Protein AF-A0A963Q7J2-F1 (afdb_monomer_lite)

Radius of gyration: 27.97 Å; chains: 1; bounding box: 66×36×100 Å

Sequence (208 aa):
MKLQRVSVWFFAIVLLALAANAMFLVLIKRSYDEVVSARDHRERSLRLSTELQQETEQLARLVRAYTSTGEARYLLYYYDILGVREGTKTPPEQANPISYWDAVIAGRIRHAIPASGARRSVVELMKSQGFGAAELTALDQVFRATAALSKVEQTAFAATQGLLNPDSGEFVSDGLPRLDIANQMVHSAMYNTLKANQSRAVSVLMAT

Structure (mmCIF, N/CA/C/O backbone):
data_AF-A0A963Q7J2-F1
#
_entry.id   AF-A0A963Q7J2-F1
#
loop_
_atom_site.group_PDB
_atom_site.id
_atom_site.type_symbol
_atom_site.label_atom_id
_atom_site.label_alt_id
_atom_site.label_comp_id
_atom_site.label_asym_id
_atom_site.label_entity_id
_atom_site.label_seq_id
_atom_site.pdbx_PDB_ins_code
_atom_site.Cartn_x
_atom_site.Cartn_y
_atom_site.Cartn_z
_atom_site.occupancy
_atom_site.B_iso_or_equiv
_atom_site.auth_seq_id
_atom_site.auth_comp_id
_atom_site.auth_asym_id
_atom_site.auth_atom_id
_atom_site.pdbx_PDB_model_num
ATOM 1 N N . MET A 1 1 ? 41.818 -1.268 -69.684 1.00 57.31 1 MET A N 1
ATOM 2 C CA . MET A 1 1 ? 42.225 -1.522 -68.277 1.00 57.31 1 MET A CA 1
ATOM 3 C C . MET A 1 1 ? 41.909 -0.383 -67.289 1.00 57.31 1 MET A C 1
ATOM 5 O O . MET A 1 1 ? 41.757 -0.679 -66.111 1.00 57.31 1 MET A O 1
ATOM 9 N N . LYS A 1 2 ? 41.770 0.896 -67.700 1.00 64.25 2 LYS A N 1
ATOM 10 C CA . LYS A 1 2 ? 41.415 2.005 -66.777 1.00 64.25 2 LYS A CA 1
ATOM 11 C C . LYS A 1 2 ? 39.944 1.986 -66.305 1.00 64.25 2 LYS A C 1
ATOM 13 O O . LYS A 1 2 ? 39.694 2.208 -65.129 1.00 64.25 2 LYS A O 1
ATOM 18 N N . LEU A 1 3 ? 38.997 1.629 -67.181 1.00 71.88 3 LEU A N 1
ATOM 19 C CA . LEU A 1 3 ? 37.555 1.575 -66.867 1.00 71.88 3 LEU A CA 1
ATOM 20 C C . LEU A 1 3 ? 37.169 0.478 -65.855 1.00 71.88 3 LEU A C 1
ATOM 22 O O . LEU A 1 3 ? 36.359 0.725 -64.968 1.00 71.88 3 LEU A O 1
ATOM 26 N N . GLN A 1 4 ? 37.791 -0.705 -65.928 1.00 76.88 4 GLN A N 1
ATOM 27 C CA . GLN A 1 4 ? 37.536 -1.800 -64.976 1.00 76.88 4 GLN A CA 1
ATOM 28 C C . GLN A 1 4 ? 37.916 -1.418 -63.540 1.00 76.88 4 GLN A C 1
ATOM 30 O O . GLN A 1 4 ? 37.178 -1.723 -62.611 1.00 76.88 4 GLN A O 1
ATOM 35 N N . ARG A 1 5 ? 39.030 -0.696 -63.348 1.00 80.50 5 ARG A N 1
ATOM 36 C CA . ARG A 1 5 ? 39.452 -0.237 -62.015 1.00 80.50 5 ARG A CA 1
ATOM 37 C C . ARG A 1 5 ? 38.468 0.774 -61.423 1.00 80.50 5 ARG A C 1
ATOM 39 O O . ARG A 1 5 ? 38.135 0.658 -60.252 1.00 80.50 5 ARG A O 1
ATOM 46 N N . VAL A 1 6 ? 37.973 1.720 -62.225 1.00 83.81 6 VAL A N 1
ATOM 47 C CA . VAL A 1 6 ? 36.984 2.721 -61.776 1.00 83.81 6 VAL A CA 1
ATOM 48 C C . VAL A 1 6 ? 35.671 2.055 -61.357 1.00 83.81 6 VAL A C 1
ATOM 50 O O . VAL A 1 6 ? 35.127 2.390 -60.310 1.00 83.81 6 VAL A O 1
ATOM 53 N N . SER A 1 7 ? 35.195 1.072 -62.126 1.00 86.19 7 SER A N 1
ATOM 54 C CA . SER A 1 7 ? 33.976 0.328 -61.791 1.00 86.19 7 SER A CA 1
ATOM 55 C C . SER A 1 7 ? 34.121 -0.480 -60.495 1.00 86.19 7 SER A C 1
ATOM 57 O O . SER A 1 7 ? 33.230 -0.421 -59.653 1.00 86.19 7 SER A O 1
ATOM 59 N N . VAL A 1 8 ? 35.256 -1.157 -60.278 1.00 91.00 8 VAL A N 1
ATOM 60 C CA . VAL A 1 8 ? 35.522 -1.894 -59.027 1.00 91.00 8 VAL A CA 1
ATOM 61 C C . VAL A 1 8 ? 35.536 -0.959 -57.814 1.00 91.00 8 VAL A C 1
ATOM 63 O O . VAL A 1 8 ? 34.921 -1.281 -56.801 1.00 91.00 8 VAL A O 1
ATOM 66 N N . TRP A 1 9 ? 36.172 0.213 -57.916 1.00 91.62 9 TRP A N 1
ATOM 67 C CA . TRP A 1 9 ? 36.161 1.211 -56.838 1.00 91.62 9 TRP A CA 1
ATOM 68 C C . TRP A 1 9 ? 34.763 1.763 -56.563 1.00 91.62 9 TRP A C 1
ATOM 70 O O . TRP A 1 9 ? 34.379 1.892 -55.404 1.00 91.62 9 TRP A O 1
ATOM 80 N N . PHE A 1 10 ? 33.984 2.039 -57.610 1.00 92.50 10 PHE A N 1
ATOM 81 C CA . PHE A 1 10 ? 32.595 2.463 -57.461 1.00 92.50 10 PHE A CA 1
ATOM 82 C C . PHE A 1 10 ? 31.757 1.404 -56.730 1.00 92.50 10 PHE A C 1
ATOM 84 O O . PHE A 1 10 ? 31.111 1.720 -55.734 1.00 92.50 10 PHE A O 1
ATOM 91 N N . PHE A 1 11 ? 31.824 0.137 -57.157 1.00 94.00 11 PHE A N 1
ATOM 92 C CA . PHE A 1 11 ? 31.124 -0.956 -56.478 1.00 94.00 11 PHE A CA 1
ATOM 93 C C . PHE A 1 11 ? 31.593 -1.135 -55.032 1.00 94.00 11 PHE A C 1
ATOM 95 O O . PHE A 1 11 ? 30.754 -1.316 -54.156 1.00 94.00 11 PHE A O 1
ATOM 102 N N . ALA A 1 12 ? 32.897 -1.026 -54.755 1.00 94.31 12 ALA A N 1
ATOM 103 C CA . ALA A 1 12 ? 33.427 -1.101 -53.395 1.00 94.31 12 ALA A CA 1
ATOM 104 C C . ALA A 1 12 ? 32.874 0.018 -52.495 1.00 94.31 12 ALA A C 1
ATOM 106 O O . ALA A 1 12 ? 32.478 -0.253 -51.364 1.00 94.31 12 ALA A O 1
ATOM 107 N N . ILE A 1 13 ? 32.783 1.252 -53.004 1.00 95.25 13 ILE A N 1
ATOM 108 C CA . ILE A 1 13 ? 32.193 2.388 -52.278 1.00 95.25 13 ILE A CA 1
ATOM 109 C C . ILE A 1 13 ? 30.701 2.152 -52.017 1.00 95.25 13 ILE A C 1
ATOM 111 O O . ILE A 1 13 ? 30.241 2.373 -50.900 1.00 95.25 13 ILE A O 1
ATOM 115 N N . VAL A 1 14 ? 29.950 1.666 -53.011 1.00 95.62 14 VAL A N 1
ATOM 116 C CA . VAL A 1 14 ? 28.519 1.351 -52.852 1.00 95.62 14 VAL A CA 1
ATOM 117 C C . VAL A 1 14 ? 28.308 0.252 -51.807 1.00 95.62 14 VAL A C 1
ATOM 119 O O . VAL A 1 14 ? 27.436 0.380 -50.950 1.00 95.62 14 VAL A O 1
ATOM 122 N N . LEU A 1 15 ? 29.123 -0.804 -51.832 1.00 95.88 15 LEU A N 1
ATOM 123 C CA . LEU A 1 15 ? 29.036 -1.918 -50.883 1.00 95.88 15 LEU A CA 1
ATOM 124 C C . LEU A 1 15 ? 29.404 -1.466 -49.461 1.00 95.88 15 LEU A C 1
ATOM 126 O O . LEU A 1 15 ? 28.731 -1.838 -48.501 1.00 95.88 15 LEU A O 1
ATOM 130 N N . LEU A 1 16 ? 30.408 -0.596 -49.329 1.00 96.62 16 LEU A N 1
ATOM 131 C CA . LEU A 1 16 ? 30.781 0.022 -48.057 1.00 96.62 16 LEU A CA 1
ATOM 132 C C . LEU A 1 16 ? 29.672 0.940 -47.525 1.00 96.62 16 LEU A C 1
ATOM 134 O O . LEU A 1 16 ? 29.341 0.873 -46.343 1.00 96.62 16 LEU A O 1
ATOM 138 N N . ALA A 1 17 ? 29.045 1.743 -48.388 1.00 95.56 17 ALA A N 1
ATOM 139 C CA . ALA A 1 17 ? 27.898 2.567 -48.017 1.00 95.56 17 ALA A CA 1
ATOM 140 C C . ALA A 1 17 ? 26.704 1.707 -47.570 1.00 95.56 17 ALA A C 1
ATOM 142 O O . ALA A 1 17 ? 26.056 2.027 -46.573 1.00 95.56 17 ALA A O 1
ATOM 143 N N . LEU A 1 18 ? 26.432 0.590 -48.251 1.00 96.88 18 LEU A N 1
ATOM 144 C CA . LEU A 1 18 ? 25.376 -0.349 -47.865 1.00 96.88 18 LEU A CA 1
ATOM 145 C C . LEU A 1 18 ? 25.667 -1.002 -46.504 1.00 96.88 18 LEU A C 1
ATOM 147 O O . LEU A 1 18 ? 24.781 -1.063 -45.653 1.00 96.88 18 LEU A O 1
ATOM 151 N N . ALA A 1 19 ? 26.911 -1.430 -46.270 1.00 96.12 19 ALA A N 1
ATOM 152 C CA . ALA A 1 19 ? 27.340 -1.990 -44.991 1.00 96.12 19 ALA A CA 1
ATOM 153 C C . ALA A 1 19 ? 27.222 -0.966 -43.848 1.00 96.12 19 ALA A C 1
ATOM 155 O O . ALA A 1 19 ? 26.731 -1.304 -42.771 1.00 96.12 19 ALA A O 1
ATOM 156 N N . ALA A 1 20 ? 27.594 0.295 -44.092 1.00 96.44 20 ALA A N 1
ATOM 157 C CA . ALA A 1 20 ? 27.420 1.378 -43.127 1.00 96.44 20 ALA A CA 1
ATOM 158 C C . ALA A 1 20 ? 25.936 1.623 -42.802 1.00 96.44 20 ALA A C 1
ATOM 160 O O . ALA A 1 20 ? 25.579 1.739 -41.633 1.00 96.44 20 ALA A O 1
ATOM 161 N N . ASN A 1 21 ? 25.051 1.623 -43.807 1.00 96.44 21 ASN A N 1
ATOM 162 C CA . ASN A 1 21 ? 23.604 1.733 -43.588 1.00 96.44 21 ASN A CA 1
ATOM 163 C C . ASN A 1 21 ? 23.059 0.564 -42.755 1.00 96.44 21 ASN A C 1
ATOM 165 O O . ASN A 1 21 ? 22.322 0.786 -41.797 1.00 96.44 21 ASN A O 1
ATOM 169 N N . ALA A 1 22 ? 23.455 -0.673 -43.066 1.00 96.06 22 ALA A N 1
ATOM 170 C CA . ALA A 1 22 ? 23.066 -1.842 -42.279 1.00 96.06 22 ALA A CA 1
ATOM 171 C C . ALA A 1 22 ? 23.554 -1.735 -40.823 1.00 96.06 22 ALA A C 1
ATOM 173 O O . ALA A 1 22 ? 22.799 -2.023 -39.894 1.00 96.06 22 ALA A O 1
ATOM 174 N N . MET A 1 23 ? 24.783 -1.255 -40.610 1.00 96.38 23 MET A N 1
ATOM 175 C CA . MET A 1 23 ? 25.328 -1.009 -39.275 1.00 96.38 23 MET A CA 1
ATOM 176 C C . MET A 1 23 ? 24.529 0.060 -38.517 1.00 96.38 23 MET A C 1
ATOM 178 O O . MET A 1 23 ? 24.182 -0.154 -37.355 1.00 96.38 23 MET A O 1
ATOM 182 N N . PHE A 1 24 ? 24.180 1.176 -39.165 1.00 96.81 24 PHE A N 1
ATOM 183 C CA . PHE A 1 24 ? 23.336 2.210 -38.561 1.00 96.81 24 PHE A CA 1
ATOM 184 C C . PHE A 1 24 ? 21.952 1.681 -38.191 1.00 96.81 24 PHE A C 1
ATOM 186 O O . PHE A 1 24 ? 21.482 1.958 -37.092 1.00 96.81 24 PHE A O 1
ATOM 193 N N . LEU A 1 25 ? 21.324 0.868 -39.045 1.00 96.19 25 LEU A N 1
ATOM 194 C CA . LEU A 1 25 ? 20.038 0.241 -38.729 1.00 96.19 25 LEU A CA 1
ATOM 195 C C . LEU A 1 25 ? 20.129 -0.660 -37.490 1.00 96.19 25 LEU A C 1
ATOM 197 O O . LEU A 1 25 ? 19.236 -0.626 -36.646 1.00 96.19 25 LEU A O 1
ATOM 201 N N . VAL A 1 26 ? 21.217 -1.422 -37.337 1.00 95.62 26 VAL A N 1
ATOM 202 C CA . VAL A 1 26 ? 21.449 -2.242 -36.135 1.00 95.62 26 VAL A CA 1
ATOM 203 C C . VAL A 1 26 ? 21.623 -1.3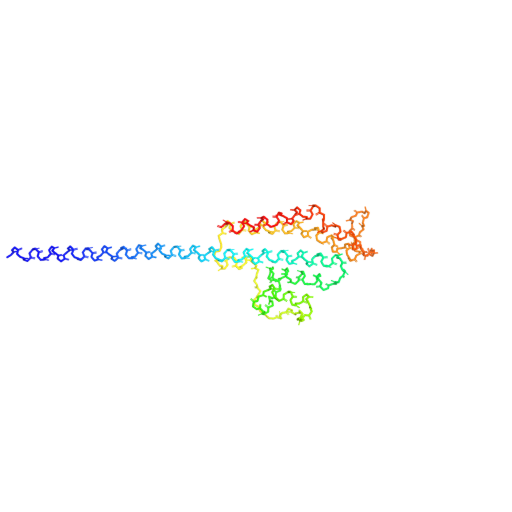70 -34.889 1.00 95.62 26 VAL A C 1
ATOM 205 O O . VAL A 1 26 ? 21.056 -1.691 -33.846 1.00 95.62 26 VAL A O 1
ATOM 208 N N . LEU A 1 27 ? 22.370 -0.266 -34.981 1.00 95.19 27 LEU A N 1
ATOM 209 C CA . LEU A 1 27 ? 22.559 0.672 -33.867 1.00 95.19 27 LEU A CA 1
ATOM 210 C C . LEU A 1 27 ? 21.244 1.351 -33.459 1.00 95.19 27 LEU A C 1
ATOM 212 O O . LEU A 1 27 ? 20.923 1.390 -32.273 1.00 95.19 27 LEU A O 1
ATOM 216 N N . ILE A 1 28 ? 20.462 1.824 -34.435 1.00 95.25 28 ILE A N 1
ATOM 217 C CA . ILE A 1 28 ? 19.143 2.431 -34.206 1.00 95.25 28 ILE A CA 1
ATOM 218 C C . ILE A 1 28 ? 18.209 1.421 -33.546 1.00 95.25 28 ILE A C 1
ATOM 220 O O . ILE A 1 28 ? 17.554 1.759 -32.565 1.00 95.25 28 ILE A O 1
ATOM 224 N N . LYS A 1 29 ? 18.178 0.176 -34.037 1.00 94.81 29 LYS A N 1
ATOM 225 C CA . LYS A 1 29 ? 17.348 -0.876 -33.446 1.00 94.81 29 LYS A CA 1
ATOM 226 C C . LYS A 1 29 ? 17.725 -1.141 -31.989 1.00 94.81 29 LYS A C 1
ATOM 228 O O . LYS A 1 29 ? 16.841 -1.179 -31.148 1.00 94.81 29 LYS A O 1
ATOM 233 N N . ARG A 1 30 ? 19.018 -1.266 -31.671 1.00 94.06 30 ARG A N 1
ATOM 234 C CA . ARG A 1 30 ? 19.472 -1.471 -30.283 1.00 94.06 30 ARG A CA 1
ATOM 235 C C . ARG A 1 30 ? 19.052 -0.327 -29.366 1.00 94.06 30 ARG A C 1
ATOM 237 O O . ARG A 1 30 ? 18.491 -0.577 -28.309 1.00 94.06 30 ARG A O 1
ATOM 244 N N . SER A 1 31 ? 19.268 0.914 -29.800 1.00 93.81 31 SER A N 1
ATOM 245 C CA . SER A 1 31 ? 18.849 2.092 -29.036 1.00 93.81 31 SER A CA 1
ATOM 246 C C . SER A 1 31 ? 17.327 2.149 -28.859 1.00 93.81 31 SER A C 1
ATOM 248 O O . SER A 1 31 ? 16.840 2.490 -27.784 1.00 93.81 31 SER A O 1
ATOM 250 N N . TYR A 1 32 ? 16.566 1.773 -29.888 1.00 94.38 32 TYR A N 1
ATOM 251 C CA . TYR A 1 32 ? 15.113 1.675 -29.807 1.00 94.38 32 TYR A CA 1
ATOM 252 C C . TYR A 1 32 ? 14.666 0.601 -28.806 1.00 94.38 32 TYR A C 1
ATOM 254 O O . TYR A 1 32 ? 13.831 0.887 -27.950 1.00 94.38 32 TYR A O 1
ATOM 262 N N . ASP A 1 33 ? 15.255 -0.595 -28.865 1.00 93.94 33 ASP A N 1
ATOM 263 C CA . ASP A 1 33 ? 14.941 -1.712 -27.969 1.00 93.94 33 ASP A CA 1
ATOM 264 C C . ASP A 1 33 ? 15.252 -1.355 -26.498 1.00 93.94 33 ASP A C 1
ATOM 266 O O . ASP A 1 33 ? 14.458 -1.655 -25.605 1.00 93.94 33 ASP A O 1
ATOM 270 N N . GLU A 1 34 ? 16.353 -0.639 -26.237 1.00 93.12 34 GLU A N 1
ATOM 271 C CA . GLU A 1 34 ? 16.690 -0.114 -24.904 1.00 93.12 34 GLU A CA 1
ATOM 272 C C . GLU A 1 34 ? 15.634 0.877 -24.388 1.00 93.12 34 GLU A C 1
ATOM 274 O O . GLU A 1 34 ? 15.188 0.775 -23.242 1.00 93.12 34 GLU A O 1
ATOM 279 N N . VAL A 1 35 ? 15.184 1.808 -25.238 1.00 93.44 35 VAL A N 1
ATOM 280 C CA . VAL A 1 35 ? 14.140 2.784 -24.882 1.00 93.44 35 VAL A CA 1
ATOM 281 C C . VAL A 1 35 ? 12.803 2.096 -24.612 1.00 93.44 35 VAL A C 1
ATOM 283 O O . VAL A 1 35 ? 12.116 2.464 -23.657 1.00 93.44 35 VAL A O 1
ATOM 286 N N .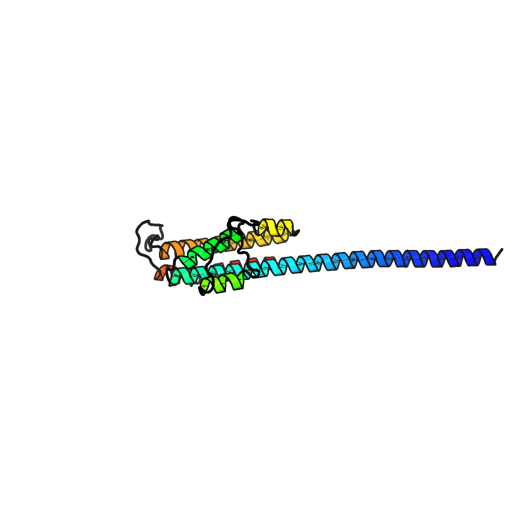 VAL A 1 36 ? 12.423 1.109 -25.426 1.00 94.06 36 VAL A N 1
ATOM 287 C CA . VAL A 1 36 ? 11.190 0.333 -25.223 1.00 94.06 36 VAL A CA 1
ATOM 288 C C . VAL A 1 36 ? 11.263 -0.440 -23.908 1.00 94.06 36 VAL A C 1
ATOM 290 O O . VAL A 1 36 ? 10.374 -0.292 -23.076 1.00 94.06 36 VAL A O 1
ATOM 293 N N . SER A 1 37 ? 12.359 -1.157 -23.649 1.00 89.69 37 SER A N 1
ATOM 294 C CA . SER A 1 37 ? 12.541 -1.895 -22.394 1.00 89.69 37 SER A CA 1
ATOM 295 C C . SER A 1 37 ? 12.475 -0.983 -21.163 1.00 89.69 37 SER A C 1
ATOM 297 O O . SER A 1 37 ? 11.857 -1.343 -20.159 1.00 89.69 37 SER A O 1
ATOM 299 N N . ALA A 1 38 ? 13.087 0.204 -21.225 1.00 89.00 38 ALA A N 1
ATOM 300 C CA . ALA A 1 38 ? 13.040 1.178 -20.136 1.00 89.00 38 ALA A CA 1
ATOM 301 C C . ALA A 1 38 ? 11.621 1.728 -19.905 1.00 89.00 38 ALA A C 1
ATOM 303 O O . ALA A 1 38 ? 11.202 1.899 -18.758 1.00 89.00 38 ALA A O 1
ATOM 304 N N . ARG A 1 39 ? 10.859 1.976 -20.979 1.00 91.56 39 ARG A N 1
ATOM 305 C CA . ARG A 1 39 ? 9.451 2.394 -20.889 1.00 91.56 39 ARG A CA 1
ATOM 306 C C . ARG A 1 39 ? 8.577 1.306 -20.284 1.00 91.56 39 ARG A C 1
ATOM 308 O O . ARG A 1 39 ? 7.843 1.600 -19.348 1.00 91.56 39 ARG A O 1
ATOM 315 N N . ASP A 1 40 ? 8.707 0.071 -20.757 1.00 91.00 40 ASP A N 1
ATOM 316 C CA . ASP A 1 40 ? 7.916 -1.058 -20.268 1.00 91.00 40 ASP A CA 1
ATOM 317 C C . ASP A 1 40 ? 8.193 -1.332 -18.784 1.00 91.00 40 ASP A C 1
ATOM 319 O O . ASP A 1 40 ? 7.286 -1.638 -18.011 1.00 91.00 40 ASP A O 1
ATOM 323 N N . HIS A 1 41 ? 9.455 -1.215 -18.364 1.00 89.44 41 HIS A N 1
ATOM 324 C CA . HIS A 1 41 ? 9.835 -1.340 -16.961 1.00 89.44 41 HIS A CA 1
ATOM 325 C C . HIS A 1 41 ? 9.218 -0.224 -16.107 1.00 89.44 41 HIS A C 1
ATOM 327 O O . HIS A 1 41 ? 8.573 -0.511 -15.097 1.00 89.44 41 HIS A O 1
ATOM 333 N N . ARG A 1 42 ? 9.311 1.033 -16.561 1.00 88.75 42 ARG A N 1
ATOM 334 C CA . ARG A 1 42 ? 8.673 2.176 -15.894 1.00 88.75 42 ARG A CA 1
ATOM 335 C C . ARG A 1 42 ? 7.157 2.011 -15.793 1.00 88.75 42 ARG A C 1
ATOM 337 O O . ARG A 1 42 ? 6.585 2.312 -14.751 1.00 88.75 42 ARG A O 1
ATOM 344 N N . GLU A 1 43 ? 6.500 1.534 -16.846 1.00 91.25 43 GLU A N 1
ATOM 345 C CA . GLU A 1 43 ? 5.057 1.284 -16.841 1.00 91.25 43 GLU A CA 1
ATOM 346 C C . GLU A 1 43 ? 4.676 0.226 -15.797 1.00 91.25 43 GLU A C 1
ATOM 348 O O . GLU A 1 43 ? 3.757 0.449 -15.004 1.00 91.25 43 GLU A O 1
ATOM 353 N N . ARG A 1 44 ? 5.418 -0.889 -15.731 1.00 89.75 44 ARG A N 1
ATOM 354 C CA . ARG A 1 44 ? 5.216 -1.927 -14.706 1.00 89.75 44 ARG A CA 1
ATOM 355 C C . ARG A 1 44 ? 5.399 -1.381 -13.289 1.00 89.75 44 ARG A C 1
ATOM 357 O O . ARG A 1 44 ? 4.553 -1.646 -12.436 1.00 89.75 44 ARG A O 1
ATOM 364 N N . SER A 1 45 ? 6.456 -0.604 -13.049 1.00 88.62 45 SER A N 1
ATOM 365 C CA . SER A 1 45 ? 6.732 0.004 -11.741 1.00 88.62 45 SER A CA 1
ATOM 366 C C . SER A 1 45 ? 5.635 0.989 -11.313 1.00 88.62 45 SER A C 1
ATOM 368 O O . SER A 1 45 ? 5.108 0.905 -10.197 1.00 88.62 45 SER A O 1
ATOM 370 N N . LEU A 1 46 ? 5.190 1.857 -12.230 1.00 90.44 46 LEU A N 1
ATOM 371 C CA . LEU A 1 46 ? 4.097 2.803 -11.982 1.00 90.44 46 LEU A CA 1
ATOM 372 C C . LEU A 1 46 ? 2.776 2.096 -11.687 1.00 90.44 46 LEU A C 1
ATOM 374 O O . LEU A 1 46 ? 2.062 2.487 -10.758 1.00 90.44 46 LEU A O 1
ATOM 378 N N . ARG A 1 47 ? 2.450 1.055 -12.458 1.00 90.44 47 ARG A N 1
ATOM 379 C CA . ARG A 1 47 ? 1.239 0.262 -12.253 1.00 90.44 47 ARG A CA 1
ATOM 380 C C . ARG A 1 47 ? 1.245 -0.390 -10.876 1.00 90.44 47 ARG A C 1
ATOM 382 O O . ARG A 1 47 ? 0.297 -0.199 -10.121 1.00 90.44 47 ARG A O 1
ATOM 389 N N . LEU A 1 48 ? 2.320 -1.099 -10.534 1.00 89.31 48 LEU A N 1
ATOM 390 C CA . LEU A 1 48 ? 2.427 -1.789 -9.252 1.00 89.31 48 LEU A CA 1
ATOM 391 C C . LEU A 1 48 ? 2.332 -0.818 -8.072 1.00 89.31 48 LEU A C 1
ATOM 393 O O . LEU A 1 48 ? 1.619 -1.067 -7.104 1.00 89.31 48 LEU A O 1
ATOM 397 N N . SER A 1 49 ? 3.034 0.307 -8.158 1.00 90.38 49 SER A N 1
ATOM 398 C CA . SER A 1 49 ? 3.014 1.312 -7.100 1.00 90.38 49 SER A CA 1
ATOM 399 C C . SER A 1 49 ? 1.634 1.949 -6.933 1.00 90.38 49 SER A C 1
ATOM 401 O O . SER A 1 49 ? 1.205 2.207 -5.810 1.00 90.38 49 SER A O 1
ATOM 403 N N . THR A 1 50 ? 0.912 2.159 -8.038 1.00 91.12 50 THR A N 1
ATOM 404 C CA . THR A 1 50 ? -0.474 2.648 -8.014 1.00 91.12 50 THR A CA 1
ATOM 405 C C . THR A 1 50 ? -1.406 1.629 -7.360 1.00 91.12 50 THR A C 1
ATOM 407 O O . THR A 1 50 ? -2.213 1.999 -6.509 1.00 91.12 50 THR A O 1
ATOM 410 N N . GLU A 1 51 ? -1.268 0.347 -7.709 1.00 89.31 51 GLU A N 1
ATOM 411 C CA . GLU A 1 51 ? -2.023 -0.750 -7.091 1.00 89.31 51 GLU A CA 1
ATOM 412 C C . GLU A 1 51 ? -1.751 -0.816 -5.575 1.00 89.31 51 GLU A C 1
ATOM 414 O O . GLU A 1 51 ? -2.692 -0.860 -4.781 1.00 89.31 51 GLU A O 1
ATOM 419 N N . LEU A 1 52 ? -0.484 -0.703 -5.152 1.00 90.12 52 LEU A N 1
ATOM 420 C CA . LEU A 1 52 ? -0.105 -0.647 -3.735 1.00 90.12 52 LEU A CA 1
ATOM 421 C C . LEU A 1 52 ? -0.690 0.573 -3.015 1.00 90.12 52 LEU A C 1
ATOM 423 O O . LEU A 1 52 ? -1.188 0.442 -1.899 1.00 90.12 52 LEU A O 1
ATOM 427 N N . GLN A 1 53 ? -0.659 1.756 -3.632 1.00 91.69 53 GLN A N 1
ATOM 428 C CA . GLN A 1 53 ? -1.244 2.965 -3.046 1.00 91.69 53 GLN A CA 1
ATOM 429 C C . GLN A 1 53 ? -2.757 2.821 -2.840 1.00 91.69 53 GLN A C 1
ATOM 431 O O . GLN A 1 53 ? -3.307 3.254 -1.828 1.00 91.69 53 GLN A O 1
ATOM 436 N N . GLN A 1 54 ? -3.447 2.218 -3.804 1.00 90.81 54 GLN A N 1
ATOM 437 C CA . GLN A 1 54 ? -4.885 1.986 -3.711 1.00 90.81 54 GLN A CA 1
ATOM 438 C C . GLN A 1 54 ? -5.217 0.960 -2.625 1.00 90.81 54 GLN A C 1
ATOM 440 O O . GLN A 1 54 ? -6.169 1.167 -1.867 1.00 90.81 54 GLN A O 1
ATOM 445 N N . GLU A 1 55 ? -4.418 -0.103 -2.515 1.00 91.25 55 GLU A N 1
ATOM 446 C CA . GLU A 1 55 ? -4.557 -1.122 -1.476 1.00 91.25 55 GLU A CA 1
ATOM 447 C C . GLU A 1 55 ? -4.376 -0.525 -0.074 1.00 91.25 55 GLU A C 1
ATOM 449 O O . GLU A 1 55 ? -5.225 -0.734 0.793 1.00 91.25 55 GLU A O 1
ATOM 454 N N . THR A 1 56 ? -3.325 0.269 0.162 1.00 92.69 56 THR A N 1
ATOM 455 C CA . THR A 1 56 ? -3.079 0.877 1.483 1.00 92.69 56 THR A CA 1
ATOM 456 C C . THR A 1 56 ? -4.199 1.834 1.887 1.00 92.69 56 THR A C 1
ATOM 458 O O . THR A 1 56 ? -4.656 1.819 3.032 1.00 92.69 56 THR A O 1
ATOM 461 N N . GLU A 1 57 ? -4.715 2.617 0.939 1.00 93.19 57 GLU A N 1
ATOM 462 C CA . GLU A 1 57 ? -5.883 3.466 1.161 1.00 93.19 57 GLU A CA 1
ATOM 463 C C . GLU A 1 57 ? -7.141 2.652 1.482 1.00 93.19 57 GLU A C 1
ATOM 465 O O . GLU A 1 57 ? -7.931 3.038 2.348 1.00 93.19 57 GLU A O 1
ATOM 470 N N . GLN A 1 58 ? -7.337 1.518 0.811 1.00 92.69 58 GLN A N 1
ATOM 471 C CA . GLN A 1 58 ? -8.457 0.619 1.070 1.00 92.69 58 GLN A CA 1
ATOM 472 C C . GLN A 1 58 ? -8.367 -0.043 2.447 1.00 92.69 58 GLN A C 1
ATOM 474 O O . GLN A 1 58 ? -9.362 -0.048 3.175 1.00 92.69 58 GLN A O 1
ATOM 479 N N . LEU A 1 59 ? -7.187 -0.519 2.844 1.00 94.62 59 LEU A N 1
ATOM 480 C CA . LEU A 1 59 ? -6.938 -1.062 4.180 1.00 94.62 59 LEU A CA 1
ATOM 481 C C . LEU A 1 59 ? -7.247 -0.018 5.262 1.00 94.62 59 LEU A C 1
ATOM 483 O O . LEU A 1 59 ? -7.993 -0.311 6.193 1.00 94.62 59 LEU A O 1
ATOM 487 N N . ALA A 1 60 ? -6.790 1.227 5.092 1.00 95.38 60 ALA A N 1
ATOM 488 C CA . ALA A 1 60 ? -7.089 2.309 6.032 1.00 95.38 60 ALA A CA 1
ATOM 489 C C . ALA A 1 60 ? -8.593 2.649 6.100 1.00 95.38 60 ALA A C 1
ATOM 491 O O . ALA A 1 60 ? -9.096 3.042 7.156 1.00 95.38 60 ALA A O 1
ATOM 492 N N . ARG A 1 61 ? -9.339 2.517 4.991 1.00 95.00 61 ARG A N 1
ATOM 493 C CA . ARG A 1 61 ? -10.808 2.657 5.000 1.00 95.00 61 ARG A CA 1
ATOM 494 C C . ARG A 1 61 ? -11.473 1.528 5.785 1.00 95.00 61 ARG A C 1
ATOM 496 O O . ARG A 1 61 ? -12.354 1.811 6.593 1.00 95.00 61 ARG A O 1
ATOM 503 N N . LEU A 1 62 ? -11.038 0.283 5.587 1.00 96.19 62 LEU A N 1
ATOM 504 C CA . LEU A 1 62 ? -11.558 -0.884 6.308 1.00 96.19 62 LEU A CA 1
ATOM 505 C C . LEU A 1 62 ? -11.273 -0.805 7.808 1.00 96.19 62 LEU A C 1
ATOM 507 O O . LEU A 1 62 ? -12.166 -1.076 8.605 1.00 96.19 62 LEU A O 1
ATOM 511 N N . VAL A 1 63 ? -10.073 -0.361 8.186 1.00 97.62 63 VAL A N 1
ATOM 512 C CA . VAL A 1 63 ? -9.700 -0.100 9.581 1.00 97.62 63 VAL A CA 1
ATOM 513 C C . VAL A 1 63 ? -10.694 0.865 10.219 1.00 97.62 63 VAL A C 1
ATOM 515 O O . VAL A 1 63 ? -11.318 0.524 11.219 1.00 97.62 63 VAL A O 1
ATOM 518 N N . ARG A 1 64 ? -10.908 2.041 9.611 1.00 97.12 64 ARG A N 1
ATOM 519 C CA . ARG A 1 64 ? -11.836 3.051 10.148 1.00 97.12 64 ARG A CA 1
ATOM 520 C C . ARG A 1 64 ? -13.281 2.564 10.184 1.00 97.12 64 ARG A C 1
ATOM 522 O O . ARG A 1 64 ? -13.996 2.853 11.144 1.00 97.12 64 ARG A O 1
ATOM 529 N N . ALA A 1 65 ? -13.716 1.828 9.161 1.00 96.75 65 ALA A N 1
ATOM 530 C CA . ALA A 1 65 ? -15.044 1.225 9.129 1.00 96.75 65 ALA A CA 1
ATOM 531 C C . ALA A 1 65 ? -15.217 0.228 10.283 1.00 96.75 65 ALA A C 1
ATOM 533 O O . ALA A 1 65 ? -16.204 0.296 11.012 1.00 96.75 65 ALA A O 1
ATOM 534 N N . TYR A 1 66 ? -14.230 -0.636 10.518 1.00 97.56 66 TYR A N 1
ATOM 535 C CA . TYR A 1 66 ? -14.266 -1.590 11.618 1.00 97.56 66 TYR A CA 1
ATOM 536 C C . TYR A 1 66 ? -14.272 -0.903 12.986 1.00 97.56 66 TYR A C 1
ATOM 538 O O . TYR A 1 66 ? -15.155 -1.172 13.793 1.00 97.56 66 TYR A O 1
ATOM 546 N N . THR A 1 67 ? -13.358 0.037 13.235 1.00 97.25 67 THR A N 1
ATOM 547 C CA . THR A 1 67 ? -13.255 0.710 14.542 1.00 97.25 67 THR A CA 1
ATOM 548 C C . THR A 1 67 ? -14.468 1.578 14.874 1.00 97.25 67 THR A C 1
ATOM 550 O O . THR A 1 67 ? -14.731 1.840 16.042 1.00 97.25 67 THR A O 1
ATOM 553 N N . SER A 1 68 ? -15.197 2.058 13.860 1.00 96.94 68 SER A N 1
ATOM 554 C CA . SER A 1 68 ? -16.399 2.879 14.059 1.00 96.94 68 SER A CA 1
ATOM 555 C C . SER A 1 68 ? -17.684 2.065 14.190 1.00 96.94 68 SER A C 1
ATOM 557 O O . SER A 1 68 ? -18.593 2.500 14.890 1.00 96.94 68 SER A O 1
ATOM 559 N N . THR A 1 69 ? -17.774 0.903 13.537 1.00 96.00 69 THR A N 1
ATOM 560 C CA . THR A 1 69 ? -19.009 0.097 13.492 1.00 96.00 69 THR A CA 1
ATOM 561 C C . THR A 1 69 ? -18.959 -1.162 14.355 1.00 96.00 69 THR A C 1
ATOM 563 O O . THR A 1 69 ? -20.004 -1.679 14.734 1.00 96.00 69 THR A O 1
ATOM 566 N N . GLY A 1 70 ? -17.766 -1.693 14.636 1.00 95.50 70 GLY A N 1
ATOM 567 C CA . GLY A 1 70 ? -17.576 -3.009 15.249 1.00 95.50 70 GLY A CA 1
ATOM 568 C C . GLY A 1 70 ? -17.947 -4.190 14.340 1.00 95.50 70 GLY A C 1
ATOM 569 O O . GLY A 1 70 ? -17.895 -5.340 14.774 1.00 95.50 70 GLY A O 1
ATOM 570 N N . GLU A 1 71 ? -18.322 -3.958 13.077 1.00 95.88 71 GLU A N 1
ATOM 571 C CA . GLU A 1 71 ? -18.764 -5.032 12.187 1.00 95.88 71 GLU A CA 1
ATOM 572 C C . GLU A 1 71 ? -17.586 -5.895 11.709 1.00 95.88 71 GLU A C 1
ATOM 574 O O . GLU A 1 71 ? -16.768 -5.475 10.885 1.00 95.88 71 GLU A O 1
ATOM 579 N N . ALA A 1 72 ? -17.545 -7.152 12.159 1.00 94.44 72 ALA A N 1
ATOM 580 C CA . ALA A 1 72 ? -16.445 -8.088 11.901 1.00 94.44 72 ALA A CA 1
ATOM 581 C C . ALA A 1 72 ? -16.094 -8.292 10.414 1.00 94.44 72 ALA A C 1
ATOM 583 O O . ALA A 1 72 ? -14.949 -8.612 10.096 1.00 94.44 72 ALA A O 1
ATOM 584 N N . ARG A 1 73 ? -17.037 -8.073 9.484 1.00 94.38 73 ARG A N 1
ATOM 585 C CA . ARG A 1 73 ? -16.778 -8.191 8.037 1.00 94.38 73 ARG A CA 1
ATOM 586 C C . ARG A 1 73 ? -15.641 -7.288 7.556 1.00 94.38 73 ARG A C 1
ATOM 588 O O . ARG A 1 73 ? -14.871 -7.703 6.701 1.00 94.38 73 ARG A O 1
ATOM 595 N N . TYR A 1 74 ? -15.496 -6.086 8.118 1.00 95.69 74 TYR A N 1
ATOM 596 C CA . TYR A 1 74 ? -14.433 -5.163 7.715 1.00 95.69 74 TYR A CA 1
ATOM 597 C C . TYR A 1 74 ? -13.053 -5.673 8.133 1.00 95.69 74 TYR A C 1
ATOM 599 O O . TYR A 1 74 ? -12.103 -5.576 7.356 1.00 95.69 74 TYR A O 1
ATOM 607 N N . LEU A 1 75 ? -12.962 -6.271 9.325 1.00 95.75 75 LEU A N 1
ATOM 608 C CA . LEU A 1 75 ?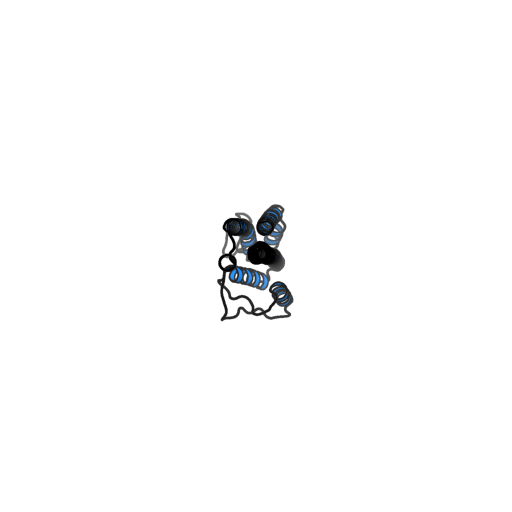 -11.745 -6.915 9.809 1.00 95.75 75 LEU A CA 1
ATOM 609 C C . LEU A 1 75 ? -11.392 -8.148 8.965 1.00 95.75 75 LEU A C 1
ATOM 611 O O . LEU A 1 75 ? -10.230 -8.342 8.615 1.00 95.75 75 LEU A O 1
ATOM 615 N N . LEU A 1 76 ? -12.393 -8.951 8.590 1.00 94.38 76 LEU A N 1
ATOM 616 C CA . LEU A 1 76 ? -12.203 -10.092 7.691 1.00 94.38 76 LEU A CA 1
ATOM 617 C C . LEU A 1 76 ? -11.630 -9.639 6.341 1.00 94.38 76 LEU A C 1
ATOM 619 O O . LEU A 1 76 ? -10.568 -10.113 5.945 1.00 94.38 76 LEU A O 1
ATOM 623 N N . TYR A 1 77 ? -12.250 -8.644 5.697 1.00 93.81 77 TYR A N 1
ATOM 624 C CA . TYR A 1 77 ? -11.770 -8.115 4.416 1.00 93.81 77 TYR A CA 1
ATOM 625 C C . TYR A 1 77 ? -10.353 -7.537 4.511 1.00 93.81 77 TYR A C 1
ATOM 627 O O . TYR A 1 77 ? -9.554 -7.735 3.599 1.00 93.81 77 TYR A O 1
ATOM 635 N N . TYR A 1 78 ? -10.010 -6.873 5.620 1.00 94.94 78 TYR A N 1
ATOM 636 C CA . TYR A 1 78 ? -8.653 -6.376 5.864 1.00 94.94 78 TYR A CA 1
ATOM 637 C C . TYR A 1 78 ? -7.621 -7.515 5.813 1.00 94.94 78 TYR A C 1
ATOM 639 O O . TYR A 1 78 ? -6.645 -7.441 5.064 1.00 94.94 78 TYR A O 1
ATOM 647 N N . TYR A 1 79 ? -7.858 -8.609 6.545 1.00 94.50 79 TYR A N 1
ATOM 648 C CA . TYR A 1 79 ? -6.957 -9.767 6.550 1.00 94.50 79 TYR A CA 1
ATOM 649 C C . TYR A 1 79 ? -7.019 -10.606 5.267 1.00 94.50 79 TYR A C 1
ATOM 651 O O . TYR A 1 79 ? -6.082 -11.352 4.969 1.00 94.50 79 TYR A O 1
ATOM 659 N N . ASP A 1 80 ? -8.108 -10.535 4.506 1.00 92.75 80 ASP A N 1
ATOM 660 C CA . ASP A 1 80 ? -8.201 -11.166 3.189 1.00 92.75 80 ASP A CA 1
ATOM 661 C C . ASP A 1 80 ? -7.315 -10.440 2.172 1.00 92.75 80 ASP A C 1
ATOM 663 O O . ASP A 1 80 ? -6.509 -11.092 1.508 1.00 92.75 80 ASP A O 1
ATOM 667 N N . ILE A 1 81 ? -7.374 -9.104 2.122 1.00 91.25 81 ILE A N 1
ATOM 668 C CA . ILE A 1 81 ? -6.497 -8.279 1.275 1.00 91.25 81 ILE A CA 1
ATOM 669 C C . ILE A 1 81 ? -5.023 -8.510 1.626 1.00 91.25 81 ILE A C 1
ATOM 671 O O . ILE A 1 81 ? -4.218 -8.797 0.738 1.00 91.25 81 ILE A O 1
ATOM 675 N N . LEU A 1 82 ? -4.673 -8.457 2.917 1.00 91.25 82 LEU A N 1
ATOM 676 C CA . LEU A 1 82 ? -3.297 -8.694 3.363 1.00 91.25 82 LEU A CA 1
ATOM 677 C C . LEU A 1 82 ? -2.782 -10.074 2.953 1.00 91.25 82 LEU A C 1
ATOM 679 O O . LEU A 1 82 ? -1.675 -10.187 2.426 1.00 91.25 82 LEU A O 1
ATOM 683 N N . GLY A 1 83 ? -3.592 -11.118 3.143 1.00 90.88 83 GLY A N 1
ATOM 684 C CA . GLY A 1 83 ? -3.167 -12.462 2.778 1.00 90.88 83 GLY A CA 1
ATOM 685 C C . GLY A 1 83 ? -2.994 -12.646 1.269 1.00 90.88 83 GLY A C 1
ATOM 686 O O . GLY A 1 83 ? -2.123 -13.403 0.846 1.00 90.88 83 GLY A O 1
ATOM 687 N N . VAL A 1 84 ? -3.760 -11.930 0.438 1.00 89.00 84 VAL A N 1
ATOM 688 C CA . VAL A 1 84 ? -3.535 -11.921 -1.017 1.00 89.00 84 VAL A CA 1
ATOM 689 C C . VAL A 1 84 ? -2.193 -11.265 -1.349 1.00 89.00 84 VAL A C 1
ATOM 691 O O . VAL A 1 84 ? -1.408 -11.852 -2.093 1.00 89.00 84 VAL A O 1
ATOM 694 N N . ARG A 1 85 ? -1.875 -10.107 -0.753 1.00 88.31 85 ARG A N 1
ATOM 695 C CA . ARG A 1 85 ? -0.585 -9.422 -0.962 1.00 88.31 85 ARG A CA 1
ATOM 696 C C . ARG A 1 85 ? 0.615 -10.285 -0.569 1.00 88.31 85 ARG A C 1
ATOM 698 O O . ARG A 1 85 ? 1.648 -10.268 -1.242 1.00 88.31 85 ARG A O 1
ATOM 705 N N . GLU A 1 86 ? 0.492 -11.012 0.535 1.00 89.69 86 GLU A N 1
ATOM 706 C CA . GLU A 1 86 ? 1.535 -11.900 1.061 1.00 89.69 86 GLU A CA 1
ATOM 707 C C . GLU A 1 86 ? 1.625 -13.230 0.304 1.00 89.69 86 GLU A C 1
ATOM 709 O O . GLU A 1 86 ? 2.567 -13.991 0.512 1.00 89.69 86 GLU A O 1
ATOM 714 N N . GLY A 1 87 ? 0.674 -13.522 -0.588 1.00 89.00 87 GLY A N 1
ATOM 715 C CA . GLY A 1 87 ? 0.603 -14.801 -1.287 1.00 89.00 87 GLY A CA 1
ATOM 716 C C . GLY A 1 87 ? 0.148 -15.960 -0.394 1.00 89.00 87 GLY A C 1
ATOM 717 O O . GLY A 1 87 ? 0.336 -17.119 -0.751 1.00 89.00 87 GLY A O 1
ATOM 718 N N . THR A 1 88 ? -0.463 -15.697 0.761 1.00 89.19 88 THR A N 1
ATOM 719 C CA . THR A 1 88 ? -1.072 -16.745 1.599 1.00 89.19 88 THR A CA 1
ATOM 720 C C . THR A 1 88 ? -2.490 -17.086 1.135 1.00 89.19 88 THR A C 1
ATOM 722 O O . THR A 1 88 ? -2.933 -18.229 1.265 1.00 89.19 88 THR A O 1
ATOM 725 N N . LYS A 1 89 ? -3.187 -16.122 0.521 1.00 88.88 89 LYS A N 1
ATOM 726 C CA . LYS A 1 89 ? -4.525 -16.274 -0.064 1.00 88.88 89 LYS A CA 1
ATOM 727 C C . LYS A 1 89 ? -4.479 -16.095 -1.577 1.00 88.88 89 LYS A C 1
ATOM 729 O O . LYS A 1 89 ? -3.626 -15.397 -2.119 1.00 88.88 89 LYS A O 1
ATOM 734 N N . THR A 1 90 ? -5.406 -16.751 -2.262 1.00 86.75 90 THR A N 1
ATOM 735 C CA . THR A 1 90 ? -5.561 -16.608 -3.710 1.00 86.75 90 THR A CA 1
ATOM 736 C C . THR A 1 90 ? -6.320 -15.312 -4.010 1.00 86.75 90 THR A C 1
ATOM 738 O O . THR A 1 90 ? -7.323 -15.050 -3.340 1.00 86.75 90 THR A O 1
ATOM 741 N N . PRO A 1 91 ? -5.878 -14.493 -4.983 1.00 82.69 91 PRO A N 1
ATOM 742 C CA . PRO A 1 91 ? -6.616 -13.300 -5.373 1.00 82.69 91 PRO A CA 1
ATOM 743 C C . PRO A 1 91 ? -8.018 -13.666 -5.894 1.00 82.69 91 PRO A C 1
ATOM 745 O O . PRO A 1 91 ? -8.187 -14.721 -6.511 1.00 82.69 91 PRO A O 1
ATOM 748 N N . PRO A 1 92 ? -9.027 -12.807 -5.679 1.00 82.12 92 PRO A N 1
ATOM 749 C CA . PRO A 1 92 ? -10.340 -12.967 -6.299 1.00 82.12 92 PRO A CA 1
ATOM 750 C C . PRO A 1 92 ? -10.231 -13.032 -7.830 1.00 82.12 92 PRO A C 1
ATOM 752 O O . PRO A 1 92 ? -9.419 -12.328 -8.421 1.00 82.12 92 PRO A O 1
ATOM 755 N N . GLU A 1 93 ? -11.083 -13.824 -8.486 1.00 73.25 93 GLU A N 1
ATOM 756 C CA . GLU A 1 93 ? -11.037 -14.044 -9.948 1.00 73.25 93 GLU A CA 1
ATOM 757 C C . GLU A 1 93 ? -11.372 -12.795 -10.795 1.00 73.25 93 GLU A C 1
ATOM 759 O O . GLU A 1 93 ? -11.196 -12.796 -12.012 1.00 73.25 93 GLU A O 1
ATOM 764 N N . GLN A 1 94 ? -11.880 -11.723 -10.182 1.00 70.25 94 GLN A N 1
ATOM 765 C CA . GLN A 1 94 ? -12.399 -10.555 -10.896 1.00 70.25 94 GLN A CA 1
ATOM 766 C C . GLN A 1 94 ? -11.290 -9.600 -11.360 1.00 70.25 94 GLN A C 1
ATOM 768 O O . GLN A 1 94 ? -10.339 -9.319 -10.637 1.00 70.25 94 GLN A O 1
ATOM 773 N N . ALA A 1 95 ? -11.460 -9.045 -12.566 1.00 59.06 95 ALA A N 1
ATOM 774 C CA . ALA A 1 95 ? -10.415 -8.330 -13.304 1.00 59.06 95 ALA A CA 1
ATOM 775 C C . ALA A 1 95 ? -9.892 -7.033 -12.649 1.00 59.06 95 ALA A C 1
ATOM 777 O O . ALA A 1 95 ? -8.786 -6.609 -12.976 1.00 59.06 95 ALA A O 1
ATOM 778 N N . ASN A 1 96 ? -10.653 -6.388 -11.756 1.00 75.88 96 ASN A N 1
ATOM 779 C CA . ASN A 1 96 ? -10.213 -5.170 -11.067 1.00 75.88 96 ASN A CA 1
ATOM 780 C C . ASN A 1 96 ? -10.426 -5.280 -9.540 1.00 75.88 96 ASN A C 1
ATOM 782 O O . ASN A 1 96 ? -11.576 -5.193 -9.084 1.00 75.88 96 ASN A O 1
ATOM 786 N N . PRO A 1 97 ? -9.336 -5.404 -8.752 1.00 75.00 97 PRO A N 1
ATOM 787 C CA . PRO A 1 97 ? -9.388 -5.541 -7.295 1.00 75.00 97 PRO A CA 1
ATOM 788 C C . PRO A 1 97 ? -10.171 -4.433 -6.581 1.00 75.00 97 PRO A C 1
ATOM 790 O O . PRO A 1 97 ? -10.899 -4.719 -5.635 1.00 75.00 97 PRO A O 1
ATOM 793 N N . ILE A 1 98 ? -10.089 -3.183 -7.048 1.00 76.44 98 ILE A N 1
ATOM 794 C CA . ILE A 1 98 ? -10.773 -2.048 -6.409 1.00 76.44 98 ILE A CA 1
ATOM 795 C C . ILE A 1 98 ? -12.285 -2.234 -6.503 1.00 76.44 98 ILE A C 1
ATOM 797 O O . ILE A 1 98 ? -12.991 -2.243 -5.496 1.00 76.44 98 ILE A O 1
ATOM 801 N N . SER A 1 99 ? -12.773 -2.439 -7.730 1.00 83.69 99 SER A N 1
ATOM 802 C CA . SER A 1 99 ? -14.204 -2.595 -7.996 1.00 83.69 99 SER A CA 1
ATOM 803 C C . SER A 1 99 ? -14.793 -3.814 -7.290 1.00 83.69 99 SER A C 1
ATOM 805 O O . SER A 1 99 ? -15.939 -3.772 -6.842 1.00 83.69 99 SER A O 1
ATOM 807 N N . TYR A 1 100 ? -13.989 -4.872 -7.141 1.00 87.62 100 TYR A N 1
ATOM 808 C CA . TYR A 1 100 ? -14.366 -6.064 -6.400 1.00 87.62 100 TYR A CA 1
ATOM 809 C C . TYR A 1 100 ? -14.650 -5.736 -4.937 1.00 87.62 100 TYR A C 1
ATOM 811 O O . TYR A 1 100 ? -15.743 -6.005 -4.437 1.00 87.62 100 TYR A O 1
ATOM 819 N N . TRP A 1 101 ? -13.685 -5.126 -4.252 1.00 86.62 101 TRP A N 1
ATOM 820 C CA . TRP A 1 101 ? -13.813 -4.835 -2.830 1.00 86.62 101 TRP A CA 1
ATOM 821 C C . TRP A 1 101 ? -14.884 -3.786 -2.543 1.00 86.62 101 TRP A C 1
ATOM 823 O O . TRP A 1 101 ? -15.625 -3.938 -1.575 1.00 86.62 101 TRP A O 1
ATOM 833 N N . ASP A 1 102 ? -15.046 -2.780 -3.404 1.00 88.62 102 ASP A N 1
ATOM 834 C CA . ASP A 1 102 ? -16.138 -1.811 -3.270 1.00 88.62 102 ASP A CA 1
ATOM 835 C C . ASP A 1 102 ? -17.511 -2.489 -3.415 1.00 88.62 102 ASP A C 1
ATOM 837 O O . ASP A 1 102 ? -18.437 -2.207 -2.651 1.00 88.62 102 ASP A O 1
ATOM 841 N N . ALA A 1 103 ? -17.652 -3.438 -4.348 1.00 90.31 103 ALA A N 1
ATOM 842 C CA . ALA A 1 103 ? -18.878 -4.216 -4.508 1.00 90.31 103 ALA A CA 1
ATOM 843 C C . ALA A 1 103 ? -19.137 -5.163 -3.321 1.00 90.31 103 ALA A C 1
ATOM 845 O O . ALA A 1 103 ? -20.286 -5.311 -2.896 1.00 90.31 103 ALA A O 1
ATOM 846 N N . VAL A 1 104 ? -18.086 -5.771 -2.768 1.00 90.44 104 VAL A N 1
ATOM 847 C CA . VAL A 1 104 ? -18.138 -6.623 -1.570 1.00 90.44 104 VAL A CA 1
ATOM 848 C C . VAL A 1 104 ? -18.548 -5.823 -0.329 1.00 90.44 104 VAL A C 1
ATOM 850 O O . VAL A 1 104 ? -19.440 -6.239 0.413 1.00 90.44 104 VAL A O 1
ATOM 853 N N . ILE A 1 105 ? -17.949 -4.648 -0.115 1.00 88.19 105 ILE A N 1
ATOM 854 C CA . ILE A 1 105 ? -18.273 -3.746 1.001 1.00 88.19 105 ILE A CA 1
ATOM 855 C C . ILE A 1 105 ? -19.720 -3.252 0.886 1.00 88.19 105 ILE A C 1
ATOM 857 O O . ILE A 1 105 ? -20.456 -3.260 1.873 1.00 88.19 105 ILE A O 1
ATOM 861 N N . ALA A 1 106 ? -20.160 -2.907 -0.328 1.00 90.12 106 ALA A N 1
ATOM 862 C CA . ALA A 1 106 ? -21.537 -2.508 -0.610 1.00 90.12 106 ALA A CA 1
ATOM 863 C C . ALA A 1 106 ? -22.558 -3.661 -0.509 1.00 90.12 106 ALA A C 1
ATOM 865 O O . ALA A 1 106 ? -23.750 -3.430 -0.697 1.00 90.12 106 ALA A O 1
ATOM 866 N N . GLY A 1 107 ? -22.117 -4.902 -0.264 1.00 88.69 107 GLY A N 1
ATOM 867 C CA . GLY A 1 107 ? -22.990 -6.077 -0.200 1.00 88.69 107 GLY A CA 1
ATOM 868 C C . GLY A 1 107 ? -23.585 -6.495 -1.549 1.00 88.69 107 GLY A C 1
ATOM 869 O O . GLY A 1 107 ? -24.508 -7.305 -1.583 1.00 88.69 107 GLY A O 1
ATOM 870 N N . ARG A 1 108 ? -23.069 -5.967 -2.667 1.00 89.50 108 ARG A N 1
ATOM 871 C CA . ARG A 1 108 ? -23.505 -6.334 -4.027 1.00 89.50 108 ARG A CA 1
ATOM 872 C C . ARG A 1 108 ? -22.996 -7.712 -4.435 1.00 89.50 108 ARG A C 1
ATOM 874 O O . ARG A 1 108 ? -23.633 -8.394 -5.230 1.00 89.50 108 ARG A O 1
ATOM 881 N N . ILE A 1 109 ? -21.841 -8.103 -3.902 1.00 88.69 109 ILE A N 1
ATOM 882 C CA . ILE A 1 109 ? -21.197 -9.391 -4.153 1.00 88.69 109 ILE A CA 1
ATOM 883 C C . ILE A 1 109 ? -20.873 -10.029 -2.804 1.00 88.69 109 ILE A C 1
ATOM 885 O O . ILE A 1 109 ? -20.419 -9.355 -1.881 1.00 88.69 109 ILE A O 1
ATOM 889 N N . ARG A 1 110 ? -21.089 -11.341 -2.688 1.00 86.31 110 ARG A N 1
ATOM 890 C CA . ARG A 1 110 ? -20.611 -12.109 -1.534 1.00 86.31 110 ARG A CA 1
ATOM 891 C C . ARG A 1 110 ? -19.122 -12.393 -1.703 1.00 86.31 110 ARG A C 1
ATOM 893 O O . ARG A 1 110 ? -18.732 -12.999 -2.697 1.00 86.31 110 ARG A O 1
ATOM 900 N N . HIS A 1 111 ? -18.315 -11.954 -0.739 1.00 88.12 111 HIS A N 1
ATOM 901 C CA . HIS A 1 111 ? -16.888 -12.255 -0.717 1.00 88.12 111 HIS A CA 1
ATOM 902 C C . HIS A 1 111 ? -16.657 -13.758 -0.553 1.00 88.12 111 HIS A C 1
ATOM 904 O O . HIS A 1 111 ? -17.229 -14.377 0.344 1.00 88.12 111 HIS A O 1
ATOM 910 N N . ALA A 1 112 ? -15.799 -14.327 -1.395 1.00 83.81 112 ALA A N 1
ATOM 911 C CA . ALA A 1 112 ? -15.283 -15.677 -1.231 1.00 83.81 112 ALA A CA 1
ATOM 912 C C . ALA A 1 112 ? -13.849 -15.736 -1.762 1.00 83.81 112 ALA A C 1
ATOM 914 O O . ALA A 1 112 ? -13.557 -15.205 -2.835 1.00 83.81 112 ALA A O 1
ATOM 915 N N . ILE A 1 113 ? -12.964 -16.393 -1.014 1.00 80.38 113 ILE A N 1
ATOM 916 C CA . ILE A 1 113 ? -11.601 -16.669 -1.469 1.00 80.38 113 ILE A CA 1
ATOM 917 C C . ILE A 1 113 ? -11.641 -17.942 -2.317 1.00 80.38 113 ILE A C 1
ATOM 919 O O . ILE A 1 113 ? -12.093 -18.978 -1.818 1.00 80.38 113 ILE A O 1
ATOM 923 N N . PRO A 1 114 ? -11.158 -17.909 -3.570 1.00 83.06 114 PRO A N 1
ATOM 924 C CA . PRO A 1 114 ? -11.054 -19.112 -4.383 1.00 83.06 114 PRO A CA 1
ATOM 925 C C . PRO A 1 114 ? -10.159 -20.166 -3.715 1.00 83.06 114 PRO A C 1
ATOM 927 O O . PRO A 1 114 ? -9.063 -19.862 -3.240 1.00 83.06 114 PRO A O 1
ATOM 930 N N . ALA A 1 115 ? -10.599 -21.428 -3.708 1.00 76.75 115 ALA A N 1
ATOM 931 C CA . ALA A 1 115 ? -9.817 -22.536 -3.146 1.00 76.75 115 ALA A CA 1
ATOM 932 C C . ALA A 1 115 ? -8.565 -22.863 -3.987 1.00 76.75 115 ALA A C 1
ATOM 934 O O . ALA A 1 115 ? -7.559 -23.357 -3.470 1.00 76.75 115 ALA A O 1
ATOM 935 N N . SER A 1 116 ? -8.620 -22.557 -5.283 1.00 72.81 116 SER A N 1
ATOM 936 C CA . SER A 1 116 ? -7.572 -22.807 -6.268 1.00 72.81 116 SER A CA 1
ATOM 937 C C . SER A 1 116 ? -7.148 -21.518 -6.960 1.00 72.81 116 SER A C 1
ATOM 939 O O . SER A 1 116 ? -7.982 -20.668 -7.250 1.00 72.81 116 SER A O 1
ATOM 941 N N . GLY A 1 117 ? -5.859 -21.398 -7.272 1.00 76.38 117 GLY A N 1
ATOM 942 C CA . GLY A 1 117 ? -5.304 -20.315 -8.082 1.00 76.38 117 GLY A CA 1
ATOM 943 C C . GLY A 1 117 ? -3.855 -20.015 -7.715 1.00 76.38 117 GLY A C 1
ATOM 944 O O . GLY A 1 117 ? -3.332 -20.533 -6.726 1.00 76.38 117 GLY A O 1
ATOM 945 N N . ALA A 1 118 ? -3.193 -19.201 -8.537 1.00 79.94 118 ALA A N 1
ATOM 946 C CA . ALA A 1 118 ? -1.806 -18.825 -8.304 1.00 79.94 118 ALA A CA 1
ATOM 947 C C . ALA A 1 118 ? -1.701 -17.927 -7.066 1.00 79.94 118 ALA A C 1
ATOM 949 O O . ALA A 1 118 ? -2.303 -16.857 -7.002 1.00 79.94 118 ALA A O 1
ATOM 950 N N . ARG A 1 119 ? -0.904 -18.372 -6.097 1.00 84.38 119 ARG A N 1
ATOM 951 C CA . ARG A 1 119 ? -0.502 -17.582 -4.940 1.00 84.38 119 ARG A CA 1
ATOM 952 C C . ARG A 1 119 ? 0.874 -17.014 -5.223 1.00 84.38 119 ARG A C 1
ATOM 954 O O . ARG A 1 119 ? 1.796 -17.771 -5.522 1.00 84.38 119 ARG A O 1
ATOM 961 N N . ARG A 1 120 ? 0.992 -15.693 -5.207 1.00 84.12 120 ARG A N 1
ATOM 962 C CA . ARG A 1 120 ? 2.268 -15.019 -5.415 1.00 84.12 120 ARG A CA 1
ATOM 963 C C . ARG A 1 120 ? 2.277 -13.745 -4.602 1.00 84.12 120 ARG A C 1
ATOM 965 O O . ARG A 1 120 ? 1.384 -12.918 -4.755 1.00 84.12 120 ARG A O 1
ATOM 972 N N . SER A 1 121 ? 3.282 -13.608 -3.753 1.00 89.62 121 SER A N 1
ATOM 973 C CA . SER A 1 121 ? 3.498 -12.374 -3.013 1.00 89.62 121 SER A CA 1
ATOM 974 C C . SER A 1 121 ? 3.883 -11.238 -3.960 1.00 89.62 121 SER A C 1
ATOM 976 O O . SER A 1 121 ? 4.454 -11.458 -5.035 1.00 89.62 121 SER A O 1
ATOM 978 N N . VAL A 1 122 ? 3.651 -9.997 -3.534 1.00 89.25 122 VAL A N 1
ATOM 979 C CA . VAL A 1 122 ? 4.102 -8.821 -4.295 1.00 89.25 122 VAL A CA 1
ATOM 980 C C . VAL A 1 122 ? 5.622 -8.821 -4.532 1.00 89.25 122 VAL A C 1
ATOM 982 O O . VAL A 1 122 ? 6.092 -8.423 -5.595 1.00 89.25 122 VAL A O 1
ATOM 985 N N . VAL A 1 123 ? 6.398 -9.366 -3.587 1.00 90.69 123 VAL A N 1
ATOM 986 C CA . VAL A 1 123 ? 7.858 -9.505 -3.704 1.00 90.69 123 VAL A CA 1
ATOM 987 C C . VAL A 1 123 ? 8.231 -10.464 -4.833 1.00 90.69 123 VAL A C 1
ATOM 989 O O . VAL A 1 123 ? 9.107 -10.169 -5.645 1.00 90.69 123 VAL A O 1
ATOM 992 N N . GLU A 1 124 ? 7.583 -11.626 -4.894 1.00 90.81 124 GLU A N 1
ATOM 993 C CA . GLU A 1 124 ? 7.809 -12.606 -5.958 1.00 90.81 124 GLU A CA 1
ATOM 994 C C . GLU A 1 124 ? 7.354 -12.074 -7.315 1.00 90.81 124 GLU A C 1
ATOM 996 O O . GLU A 1 124 ? 8.018 -12.324 -8.321 1.00 90.81 124 GLU A O 1
ATOM 1001 N N . LEU A 1 125 ? 6.256 -11.311 -7.350 1.00 88.94 125 LEU A N 1
ATOM 1002 C CA . LEU A 1 125 ? 5.792 -10.646 -8.562 1.00 88.94 125 LEU A CA 1
ATOM 1003 C C . LEU A 1 125 ? 6.860 -9.682 -9.091 1.00 88.94 125 LEU A C 1
ATOM 1005 O O . LEU A 1 125 ? 7.267 -9.827 -10.244 1.00 88.94 125 LEU A O 1
ATOM 1009 N N . MET A 1 126 ? 7.382 -8.791 -8.243 1.00 91.00 126 MET A N 1
ATOM 1010 C CA . MET A 1 126 ? 8.456 -7.858 -8.607 1.00 91.00 126 MET A CA 1
ATOM 1011 C C . MET A 1 126 ? 9.709 -8.586 -9.095 1.00 91.00 126 MET A C 1
ATOM 1013 O O . MET A 1 126 ? 10.224 -8.291 -10.173 1.00 91.00 126 MET A O 1
ATOM 1017 N N . LYS A 1 127 ? 10.165 -9.613 -8.368 1.00 91.12 127 LYS A N 1
ATOM 1018 C CA . LYS A 1 127 ? 11.317 -10.423 -8.798 1.00 91.12 127 LYS A CA 1
ATOM 1019 C C . LYS A 1 127 ? 11.080 -11.072 -10.165 1.00 91.12 127 LYS A C 1
ATOM 1021 O O . LYS A 1 127 ? 11.959 -11.030 -11.020 1.00 91.12 127 LYS A O 1
ATOM 1026 N N . SER A 1 128 ? 9.888 -11.625 -10.397 1.00 89.81 128 SER A N 1
ATOM 1027 C CA . SER A 1 128 ? 9.537 -12.265 -11.673 1.00 89.81 128 SER A CA 1
ATOM 1028 C C . SER A 1 128 ? 9.414 -11.287 -12.846 1.00 89.81 128 SER A C 1
ATOM 1030 O O . SER A 1 128 ? 9.551 -11.697 -13.994 1.00 89.81 128 SER A O 1
ATOM 1032 N N . GLN A 1 129 ? 9.180 -10.002 -12.569 1.00 88.81 129 GLN A N 1
ATOM 1033 C CA . GLN A 1 129 ? 9.059 -8.938 -13.570 1.00 88.81 129 GLN A CA 1
ATOM 1034 C C . GLN A 1 129 ? 10.373 -8.171 -13.808 1.00 88.81 129 GLN A C 1
ATOM 1036 O O . GLN A 1 129 ? 10.382 -7.187 -14.552 1.00 88.81 129 GLN A O 1
ATOM 1041 N N . GLY A 1 130 ? 11.477 -8.628 -13.205 1.00 88.50 130 GLY A N 1
ATOM 1042 C CA . GLY A 1 130 ? 12.812 -8.066 -13.413 1.00 88.50 130 GLY A CA 1
ATOM 1043 C C . GLY A 1 130 ? 13.079 -6.769 -12.651 1.00 88.50 130 GLY A C 1
ATOM 1044 O O . GLY A 1 130 ? 13.902 -5.978 -13.101 1.00 88.50 130 GLY A O 1
ATOM 1045 N N . PHE A 1 131 ? 12.392 -6.537 -11.527 1.00 90.38 131 PHE A N 1
ATOM 1046 C CA . PHE A 1 131 ? 12.665 -5.383 -10.670 1.00 90.38 131 PHE A CA 1
ATOM 1047 C C . PHE A 1 131 ? 14.060 -5.482 -10.030 1.00 90.38 131 PHE A C 1
ATOM 1049 O O . PHE A 1 131 ? 14.482 -6.548 -9.567 1.00 90.38 131 PHE A O 1
ATOM 1056 N N . GLY A 1 132 ? 14.775 -4.360 -10.016 1.00 91.12 132 GLY A N 1
ATOM 1057 C CA . GLY A 1 132 ? 16.145 -4.229 -9.540 1.00 91.12 132 GLY A CA 1
ATOM 1058 C C . GLY A 1 132 ? 16.268 -4.045 -8.025 1.00 91.12 132 GLY A C 1
ATOM 1059 O O . GLY A 1 132 ? 15.294 -3.929 -7.281 1.00 91.12 132 GLY A O 1
ATOM 1060 N N . ALA A 1 133 ? 17.512 -3.981 -7.545 1.00 91.31 133 ALA A N 1
ATOM 1061 C CA . ALA A 1 133 ? 17.809 -3.870 -6.114 1.00 91.31 133 ALA A CA 1
ATOM 1062 C C . ALA A 1 133 ? 17.283 -2.569 -5.474 1.00 91.31 133 ALA A C 1
ATOM 1064 O O . ALA A 1 133 ? 16.845 -2.589 -4.322 1.00 91.31 133 ALA A O 1
ATOM 1065 N N . ALA A 1 134 ? 17.306 -1.451 -6.208 1.00 91.38 134 ALA A N 1
ATOM 1066 C CA . ALA A 1 134 ? 16.803 -0.166 -5.721 1.00 91.38 134 ALA A CA 1
ATOM 1067 C C . ALA A 1 134 ? 15.287 -0.208 -5.473 1.00 91.38 134 ALA A C 1
ATOM 1069 O O . ALA A 1 134 ? 14.825 0.198 -4.408 1.00 91.38 134 ALA A O 1
ATOM 1070 N N . GLU A 1 135 ? 14.528 -0.786 -6.403 1.00 92.00 135 GLU A N 1
ATOM 1071 C CA . GLU A 1 135 ? 13.074 -0.930 -6.294 1.00 92.00 135 GLU A CA 1
ATOM 1072 C C . GLU A 1 135 ? 12.689 -1.907 -5.175 1.00 92.00 135 GLU A C 1
ATOM 1074 O O . GLU A 1 135 ? 11.794 -1.632 -4.381 1.00 92.00 135 GLU A O 1
ATOM 1079 N N . LEU A 1 136 ? 13.412 -3.025 -5.035 1.00 92.81 136 LEU A N 1
ATOM 1080 C CA . LEU A 1 136 ? 13.207 -3.953 -3.916 1.00 92.81 136 LEU A CA 1
ATOM 1081 C C . LEU A 1 136 ? 13.532 -3.306 -2.559 1.00 92.81 136 LEU A C 1
ATOM 1083 O O . LEU A 1 136 ? 12.869 -3.593 -1.563 1.00 92.81 136 LEU A O 1
ATOM 1087 N N . THR A 1 137 ? 14.515 -2.403 -2.516 1.00 94.62 137 THR A N 1
ATOM 1088 C CA . THR A 1 137 ? 14.819 -1.610 -1.315 1.00 94.62 137 THR A CA 1
ATOM 1089 C C . THR A 1 137 ? 13.699 -0.614 -1.010 1.00 94.62 137 THR A C 1
ATOM 1091 O O . THR A 1 137 ? 13.325 -0.451 0.150 1.00 94.62 137 THR A O 1
ATOM 1094 N N . ALA A 1 138 ? 13.128 0.032 -2.030 1.00 93.94 138 ALA A N 1
ATOM 1095 C CA . ALA A 1 138 ? 11.972 0.911 -1.860 1.00 93.94 138 ALA A CA 1
ATOM 1096 C C . ALA A 1 138 ? 10.735 0.132 -1.374 1.00 93.94 138 ALA A C 1
ATOM 1098 O O . ALA A 1 138 ? 10.049 0.584 -0.458 1.00 93.94 138 ALA A O 1
ATOM 1099 N N . LEU A 1 139 ? 10.499 -1.079 -1.890 1.00 93.69 139 LEU A N 1
ATOM 1100 C CA . LEU A 1 139 ? 9.442 -1.965 -1.396 1.00 93.69 139 LEU A CA 1
ATOM 1101 C C . LEU A 1 139 ? 9.633 -2.323 0.088 1.00 93.69 139 LEU A C 1
ATOM 1103 O O . LEU A 1 139 ? 8.673 -2.290 0.856 1.00 93.69 139 LEU A O 1
ATOM 1107 N N . ASP A 1 140 ? 10.861 -2.618 0.523 1.00 94.12 140 ASP A N 1
ATOM 1108 C CA . ASP A 1 140 ? 11.146 -2.878 1.941 1.00 94.12 140 ASP A CA 1
ATOM 1109 C C . ASP A 1 140 ? 10.794 -1.668 2.826 1.00 94.12 140 ASP A C 1
ATOM 1111 O O . ASP A 1 140 ? 10.231 -1.821 3.912 1.00 94.12 140 ASP A O 1
ATOM 1115 N N . GLN A 1 141 ? 11.023 -0.442 2.342 1.00 95.06 141 GLN A N 1
ATOM 1116 C CA . GLN A 1 141 ? 10.582 0.769 3.045 1.00 95.06 141 GLN A CA 1
ATOM 1117 C C . GLN A 1 141 ? 9.053 0.849 3.153 1.00 95.06 141 GLN A C 1
ATOM 1119 O O . GLN A 1 141 ? 8.542 1.212 4.217 1.00 95.06 141 GLN A O 1
ATOM 1124 N N . VAL A 1 142 ? 8.316 0.464 2.102 1.00 94.56 142 VAL A N 1
ATOM 1125 C CA . VAL A 1 142 ? 6.845 0.371 2.141 1.00 94.56 142 VAL A CA 1
ATOM 1126 C C . VAL A 1 142 ? 6.400 -0.624 3.210 1.00 94.56 142 VAL A C 1
ATOM 1128 O O . VAL A 1 142 ? 5.502 -0.315 3.999 1.00 94.56 142 VAL A O 1
ATOM 1131 N N . PHE A 1 143 ? 7.039 -1.791 3.300 1.00 93.19 143 PHE A N 1
ATOM 1132 C CA . PHE A 1 143 ? 6.705 -2.789 4.317 1.00 93.19 143 PHE A CA 1
ATOM 1133 C C . PHE A 1 143 ? 7.011 -2.321 5.731 1.00 93.19 143 PHE A C 1
ATOM 1135 O O . PHE A 1 143 ? 6.169 -2.487 6.611 1.00 93.19 143 PHE A O 1
ATOM 1142 N N . ARG A 1 144 ? 8.155 -1.672 5.963 1.00 95.56 144 ARG A N 1
ATOM 1143 C CA . ARG A 1 144 ? 8.481 -1.104 7.280 1.00 95.56 144 ARG A CA 1
ATOM 1144 C C . ARG A 1 144 ? 7.479 -0.032 7.700 1.00 95.56 144 ARG A C 1
ATOM 1146 O O . ARG A 1 144 ? 7.027 -0.037 8.844 1.00 95.56 144 ARG A O 1
ATOM 1153 N N . ALA A 1 145 ? 7.103 0.860 6.782 1.00 95.69 145 ALA A N 1
ATOM 1154 C CA . ALA A 1 145 ? 6.107 1.892 7.054 1.00 95.69 145 ALA A CA 1
ATOM 1155 C C . ALA A 1 145 ? 4.720 1.286 7.328 1.00 95.69 145 ALA A C 1
ATOM 1157 O O . ALA A 1 145 ? 4.041 1.696 8.268 1.00 95.69 145 ALA A O 1
ATOM 1158 N N . THR A 1 146 ? 4.339 0.262 6.560 1.00 94.06 146 THR A N 1
ATOM 1159 C CA . THR A 1 146 ? 3.095 -0.494 6.767 1.00 94.06 146 THR A CA 1
ATOM 1160 C C . THR A 1 146 ? 3.100 -1.193 8.122 1.00 94.06 146 THR A C 1
ATOM 1162 O O . THR A 1 146 ? 2.152 -1.039 8.876 1.00 94.06 146 THR A O 1
ATOM 1165 N N . ALA A 1 147 ? 4.184 -1.876 8.494 1.00 94.62 147 ALA A N 1
ATOM 1166 C CA . ALA A 1 147 ? 4.300 -2.552 9.784 1.00 94.62 147 ALA A CA 1
ATOM 1167 C C . ALA A 1 147 ? 4.193 -1.578 10.970 1.00 94.62 147 ALA A C 1
ATOM 1169 O O . ALA A 1 147 ? 3.601 -1.914 11.994 1.00 94.62 147 ALA A O 1
ATOM 1170 N N . ALA A 1 148 ? 4.740 -0.364 10.842 1.00 95.50 148 ALA A N 1
ATOM 1171 C CA . ALA A 1 148 ? 4.592 0.673 11.860 1.00 95.50 148 ALA A CA 1
ATOM 1172 C C . ALA A 1 148 ? 3.132 1.137 12.005 1.00 95.50 148 ALA A C 1
ATOM 1174 O O . ALA A 1 148 ? 2.649 1.262 13.130 1.00 95.50 148 ALA A O 1
ATOM 1175 N N . LEU A 1 149 ? 2.424 1.343 10.889 1.00 95.81 149 LEU A N 1
ATOM 1176 C CA . LEU A 1 149 ? 1.003 1.700 10.888 1.00 95.81 149 LEU A CA 1
ATOM 1177 C C . LEU A 1 149 ? 0.137 0.565 11.460 1.00 95.81 149 LEU A C 1
ATOM 1179 O O . LEU A 1 149 ? -0.672 0.803 12.355 1.00 95.81 149 LEU A O 1
ATOM 1183 N N . SER A 1 150 ? 0.371 -0.674 11.020 1.00 94.25 150 SER A N 1
ATOM 1184 C CA . SER A 1 150 ? -0.393 -1.854 11.431 1.00 94.25 150 SER A CA 1
ATOM 1185 C C . SER A 1 150 ? -0.333 -2.125 12.932 1.00 94.25 150 SER A C 1
ATOM 1187 O O . SER A 1 150 ? -1.289 -2.666 13.474 1.00 94.25 150 SER A O 1
ATOM 1189 N N . LYS A 1 151 ? 0.730 -1.720 13.640 1.00 94.50 151 LYS A N 1
ATOM 1190 C CA . LYS A 1 151 ? 0.768 -1.813 15.111 1.00 94.50 151 LYS A CA 1
ATOM 1191 C C . LYS A 1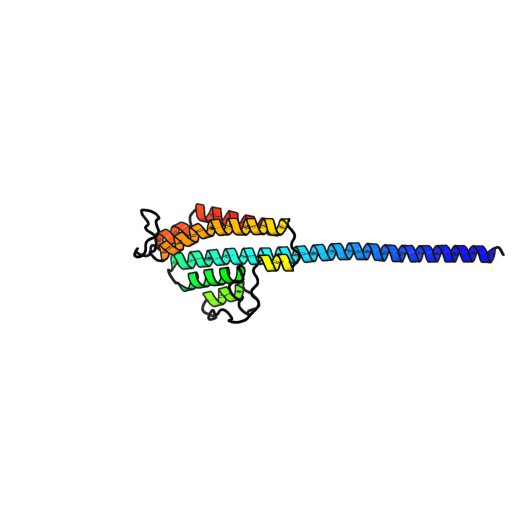 151 ? -0.347 -0.995 15.763 1.00 94.50 151 LYS A C 1
ATOM 1193 O O . LYS A 1 151 ? -1.029 -1.495 16.649 1.00 94.50 151 LYS A O 1
ATOM 1198 N N . VAL A 1 152 ? -0.561 0.236 15.295 1.00 95.25 152 VAL A N 1
ATOM 1199 C CA . VAL A 1 152 ? -1.644 1.097 15.798 1.00 95.25 152 VAL A CA 1
ATOM 1200 C C . VAL A 1 152 ? -3.005 0.517 15.419 1.00 95.25 152 VAL A C 1
ATOM 1202 O O . VAL A 1 152 ? -3.919 0.514 16.239 1.00 95.25 152 VAL A O 1
ATOM 1205 N N . GLU A 1 153 ? -3.128 -0.018 14.202 1.00 96.50 153 GLU A N 1
ATOM 1206 C CA . GLU A 1 153 ? -4.355 -0.668 13.724 1.00 96.50 153 GLU A CA 1
ATOM 1207 C C . GLU A 1 153 ? -4.711 -1.891 14.571 1.00 96.50 153 GLU A C 1
ATOM 1209 O O . GLU A 1 153 ? -5.852 -2.018 14.993 1.00 96.50 153 GLU A O 1
ATOM 1214 N N . GLN A 1 154 ? -3.738 -2.740 14.907 1.00 95.06 154 GLN A N 1
ATOM 1215 C CA . GLN A 1 154 ? -3.940 -3.915 15.757 1.00 95.06 154 GLN A CA 1
ATOM 1216 C C . GLN A 1 154 ? -4.386 -3.542 17.171 1.00 95.06 154 GLN A C 1
ATOM 1218 O O . GLN A 1 154 ? -5.300 -4.166 17.705 1.00 95.06 154 GLN A O 1
ATOM 1223 N N . THR A 1 155 ? -3.804 -2.501 17.773 1.00 94.00 155 THR A N 1
ATOM 1224 C CA . THR A 1 155 ? -4.274 -2.007 19.075 1.00 94.00 155 THR A CA 1
ATOM 1225 C C . THR A 1 155 ? -5.692 -1.439 18.977 1.00 94.00 155 THR A C 1
ATOM 1227 O O . THR A 1 155 ? -6.520 -1.706 19.845 1.00 94.00 155 THR A O 1
ATOM 1230 N N . ALA A 1 156 ? -6.015 -0.717 17.899 1.00 95.81 156 ALA A N 1
ATOM 1231 C CA . ALA A 1 156 ? -7.373 -0.229 17.668 1.00 95.81 156 ALA A CA 1
ATOM 1232 C C . ALA A 1 156 ? -8.368 -1.384 17.443 1.00 95.81 156 ALA A C 1
ATOM 1234 O O . ALA A 1 156 ? -9.500 -1.332 17.924 1.00 95.81 156 ALA A O 1
ATOM 1235 N N . PHE A 1 157 ? -7.953 -2.461 16.772 1.00 96.06 157 PHE A N 1
ATOM 1236 C CA . PHE A 1 157 ? -8.760 -3.669 16.611 1.00 96.06 157 PHE A CA 1
ATOM 1237 C C . PHE A 1 157 ? -9.015 -4.351 17.948 1.00 96.06 157 PHE A C 1
ATOM 1239 O O . PHE A 1 157 ? -10.163 -4.668 18.248 1.00 96.06 157 PHE A O 1
ATOM 1246 N N . ALA A 1 158 ? -7.982 -4.491 18.777 1.00 94.06 158 ALA A N 1
ATOM 1247 C CA . ALA A 1 158 ? -8.119 -5.038 20.118 1.00 94.06 158 ALA A CA 1
ATOM 1248 C C . ALA A 1 158 ? -9.074 -4.195 20.972 1.00 94.06 158 ALA A C 1
ATOM 1250 O O . ALA A 1 158 ? -9.995 -4.745 21.568 1.00 94.06 158 ALA A O 1
ATOM 1251 N N . ALA A 1 159 ? -8.951 -2.864 20.948 1.00 93.75 159 ALA A N 1
ATOM 1252 C CA . ALA A 1 159 ? -9.902 -1.969 21.610 1.00 93.75 159 ALA A CA 1
ATOM 1253 C C . ALA A 1 159 ? -11.339 -2.175 21.104 1.00 93.75 159 ALA A C 1
ATOM 1255 O O . ALA A 1 159 ? -12.269 -2.281 21.902 1.00 93.75 159 ALA A O 1
ATOM 1256 N N . THR A 1 160 ? -11.517 -2.312 19.787 1.00 95.38 160 THR A N 1
ATOM 1257 C CA . THR A 1 160 ? -12.826 -2.579 19.162 1.00 95.38 160 THR A CA 1
ATOM 1258 C C . THR A 1 160 ? -13.416 -3.918 19.617 1.00 95.38 160 THR A C 1
ATOM 1260 O O . THR A 1 160 ? -14.627 -4.036 19.750 1.00 95.38 160 THR A O 1
ATOM 1263 N N . GLN A 1 161 ? -12.575 -4.916 19.894 1.00 94.25 161 GLN A N 1
ATOM 1264 C CA . GLN A 1 161 ? -12.988 -6.253 20.334 1.00 94.25 161 GLN A CA 1
ATOM 1265 C C . GLN A 1 161 ? -13.155 -6.383 21.854 1.00 94.25 161 GLN A C 1
ATOM 1267 O O . GLN A 1 161 ? -13.553 -7.444 22.318 1.00 94.25 161 GLN A O 1
ATOM 1272 N N . GLY A 1 162 ? -12.846 -5.339 22.631 1.00 91.94 162 GLY A N 1
ATOM 1273 C CA . GLY A 1 162 ? -12.798 -5.431 24.095 1.00 91.94 162 GLY A CA 1
ATOM 1274 C C . GLY A 1 162 ? -11.556 -6.158 24.617 1.00 91.94 162 GLY A C 1
ATOM 1275 O O . GLY A 1 162 ? -11.493 -6.547 25.774 1.00 91.94 162 GLY A O 1
ATOM 1276 N N . LEU A 1 163 ? -10.535 -6.320 23.779 1.00 91.12 163 LEU A N 1
ATOM 1277 C CA . LEU A 1 163 ? -9.282 -6.997 24.109 1.00 91.12 163 LEU A CA 1
ATOM 1278 C C . LEU A 1 163 ? -8.180 -6.032 24.566 1.00 91.12 163 LEU A C 1
ATOM 1280 O O . LEU A 1 163 ? -7.009 -6.401 24.580 1.00 91.12 163 LEU A O 1
ATOM 1284 N N . LEU A 1 164 ? -8.525 -4.787 24.907 1.00 88.06 164 LEU A N 1
ATOM 1285 C CA . LEU A 1 164 ? -7.582 -3.769 25.369 1.00 88.06 164 LEU A CA 1
ATOM 1286 C C . LEU A 1 164 ? -8.056 -3.173 26.694 1.00 88.06 164 LEU A C 1
ATOM 1288 O O . LEU A 1 164 ? -9.184 -2.688 26.791 1.00 88.06 164 LEU A O 1
ATOM 1292 N N . ASN A 1 165 ? -7.173 -3.156 27.688 1.00 79.88 165 ASN A N 1
ATOM 1293 C CA . ASN A 1 165 ? -7.352 -2.353 28.883 1.00 79.88 165 ASN A CA 1
ATOM 1294 C C . ASN A 1 165 ? -6.981 -0.896 28.553 1.00 79.88 165 ASN A C 1
ATOM 1296 O O . ASN A 1 165 ? -5.826 -0.624 28.222 1.00 79.88 165 ASN A O 1
ATOM 1300 N N . PRO A 1 166 ? -7.928 0.050 28.626 1.00 70.69 166 PRO A N 1
ATOM 1301 C CA . PRO A 1 166 ? -7.678 1.439 28.261 1.00 70.69 166 PRO A CA 1
ATOM 1302 C C . PRO A 1 166 ? -6.785 2.188 29.259 1.00 70.69 166 PRO A C 1
ATOM 1304 O O . PRO A 1 166 ? -6.155 3.168 28.870 1.00 70.69 166 PRO A O 1
ATOM 1307 N N . ASP A 1 167 ? -6.712 1.729 30.511 1.00 75.19 167 ASP A N 1
ATOM 1308 C CA . ASP A 1 167 ? -5.964 2.395 31.579 1.00 75.19 167 ASP A CA 1
ATOM 1309 C C . ASP A 1 167 ? -4.495 1.954 31.604 1.00 75.19 167 ASP A C 1
ATOM 1311 O O . ASP A 1 167 ? -3.604 2.769 31.840 1.00 75.19 167 ASP A O 1
ATOM 1315 N N . SER A 1 168 ? -4.225 0.671 31.328 1.00 74.75 168 SER A N 1
ATOM 1316 C CA . SER A 1 168 ? -2.856 0.136 31.254 1.00 74.75 168 SER A CA 1
ATOM 1317 C C . SER A 1 168 ? -2.295 0.056 29.832 1.00 74.75 168 SER A C 1
ATOM 1319 O O . SER A 1 168 ? -1.083 -0.044 29.655 1.00 74.75 168 SER A O 1
ATOM 1321 N N . GLY A 1 169 ? -3.154 0.089 28.808 1.00 72.38 169 GLY A N 1
ATOM 1322 C CA . GLY A 1 169 ? -2.773 -0.172 27.418 1.00 72.38 169 GLY A CA 1
ATOM 1323 C C . GLY A 1 169 ? -2.426 -1.639 27.133 1.00 72.38 169 GLY A C 1
ATOM 1324 O O . GLY A 1 169 ? -1.915 -1.943 26.055 1.00 72.38 169 GLY A O 1
ATOM 1325 N N . GLU A 1 170 ? -2.676 -2.548 28.079 1.00 81.94 170 GLU A N 1
ATOM 1326 C CA . GLU A 1 170 ? -2.365 -3.972 27.945 1.00 81.94 170 GLU A CA 1
ATOM 1327 C C . GLU A 1 170 ? -3.503 -4.754 27.286 1.00 81.94 170 GLU A C 1
ATOM 1329 O O . GLU A 1 170 ? -4.680 -4.401 27.394 1.00 81.94 170 GLU A O 1
ATOM 1334 N N . PHE A 1 171 ? -3.156 -5.855 26.621 1.00 81.50 171 PHE A N 1
ATOM 1335 C CA . PHE A 1 171 ? -4.147 -6.758 26.046 1.00 81.50 171 PHE A CA 1
ATOM 1336 C C . PHE A 1 171 ? -4.837 -7.574 27.147 1.00 81.50 171 PHE A C 1
ATOM 1338 O O . PHE A 1 171 ? -4.176 -8.154 28.006 1.00 81.50 171 PHE A O 1
ATOM 1345 N N . VAL A 1 172 ? -6.167 -7.644 27.098 1.00 84.50 172 VAL A N 1
ATOM 1346 C CA . VAL A 1 172 ? -7.014 -8.385 28.050 1.00 84.50 172 VAL A CA 1
ATOM 1347 C C . VAL A 1 172 ? -7.941 -9.346 27.311 1.00 84.50 172 VAL A C 1
ATOM 1349 O O . VAL A 1 172 ? -8.136 -9.211 26.110 1.00 84.50 172 VAL A O 1
ATOM 1352 N N . SER A 1 173 ? -8.494 -10.341 28.009 1.00 77.06 173 SER A N 1
ATOM 1353 C CA . SER A 1 173 ? -9.392 -11.338 27.396 1.00 77.06 173 SER A CA 1
ATOM 1354 C C . SER A 1 173 ? -10.885 -11.009 27.526 1.00 77.06 173 SER A C 1
ATOM 1356 O O . SER A 1 173 ? -11.645 -11.444 26.673 1.00 77.06 173 SER A O 1
ATOM 1358 N N . ASP A 1 174 ? -11.288 -10.203 28.519 1.00 73.25 174 ASP A N 1
ATOM 1359 C CA . ASP A 1 174 ? -12.705 -9.945 28.859 1.00 73.25 174 ASP A CA 1
ATOM 1360 C C . ASP A 1 174 ? -13.004 -8.452 29.127 1.00 73.25 174 ASP A C 1
ATOM 1362 O O . ASP A 1 174 ? -13.744 -8.089 30.043 1.00 73.25 174 ASP A O 1
ATOM 1366 N N . GLY A 1 175 ? -12.388 -7.543 28.369 1.00 81.00 175 GLY A N 1
ATOM 1367 C CA . GLY A 1 175 ? -12.719 -6.118 28.447 1.00 81.00 175 GLY A CA 1
ATOM 1368 C C . GLY A 1 175 ? -14.013 -5.776 27.700 1.00 81.00 175 GLY A C 1
ATOM 1369 O O . GLY A 1 175 ? -14.507 -6.524 26.857 1.00 81.00 175 GLY A O 1
ATOM 1370 N N . LEU A 1 176 ? -14.571 -4.597 27.983 1.00 84.81 176 LEU A N 1
ATOM 1371 C CA . LEU A 1 176 ? -15.689 -4.060 27.203 1.00 84.81 176 LEU A CA 1
ATOM 1372 C C . LEU A 1 176 ? -15.169 -3.463 25.884 1.00 84.81 176 LEU A C 1
ATOM 1374 O O . LEU A 1 176 ? -14.180 -2.730 25.921 1.00 84.81 176 LEU A O 1
ATOM 1378 N N . PRO A 1 177 ? -15.827 -3.701 24.734 1.00 91.62 177 PRO A N 1
ATOM 1379 C CA . PRO A 1 177 ? -15.518 -3.020 23.477 1.00 91.62 177 PRO A CA 1
ATOM 1380 C C . PRO A 1 177 ? -15.476 -1.491 23.611 1.00 91.62 177 PRO A C 1
ATOM 1382 O O . PRO A 1 177 ? -16.443 -0.865 24.048 1.00 91.62 177 PRO A O 1
ATOM 1385 N N . ARG A 1 178 ? -14.358 -0.880 23.202 1.00 92.19 178 ARG A N 1
ATOM 1386 C CA . ARG A 1 178 ? -14.098 0.570 23.250 1.00 92.19 178 ARG A CA 1
ATOM 1387 C C . ARG A 1 178 ? -13.908 1.145 21.853 1.00 92.19 178 ARG A C 1
ATOM 1389 O O . ARG A 1 178 ? -12.802 1.504 21.442 1.00 92.19 178 ARG A O 1
ATOM 1396 N N . LEU A 1 179 ? -15.016 1.235 21.116 1.00 94.00 179 LEU A N 1
ATOM 1397 C CA . LEU A 1 179 ? -15.051 1.825 19.772 1.00 94.00 179 LEU A CA 1
ATOM 1398 C C . LEU A 1 179 ? -14.653 3.307 19.797 1.00 94.00 179 LEU A C 1
ATOM 1400 O O . LEU A 1 179 ? -14.042 3.796 18.854 1.00 94.00 179 LEU A O 1
ATOM 1404 N N . ASP A 1 180 ? -14.953 4.021 20.882 1.00 94.31 180 ASP A N 1
ATOM 1405 C 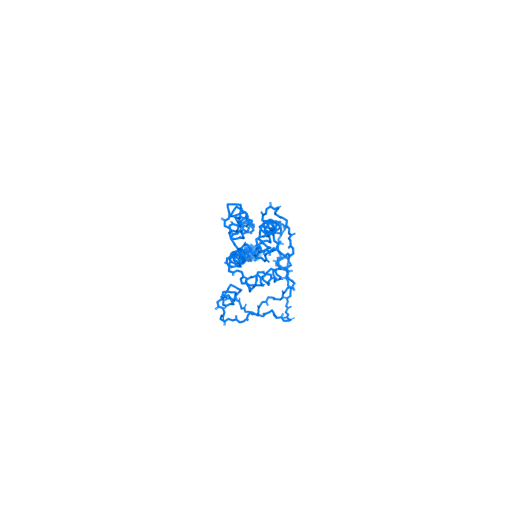CA . ASP A 1 180 ? -14.559 5.414 21.090 1.00 94.31 180 ASP A CA 1
ATOM 1406 C C . ASP A 1 180 ? -13.033 5.586 21.070 1.00 94.31 180 ASP A C 1
ATOM 1408 O O . ASP A 1 180 ? -12.514 6.421 20.326 1.00 94.31 180 ASP A O 1
ATOM 1412 N N . ILE A 1 181 ? -12.313 4.742 21.815 1.00 92.31 181 ILE A N 1
ATOM 1413 C CA . ILE A 1 181 ? -10.846 4.751 21.865 1.00 92.31 181 ILE A CA 1
ATOM 1414 C C . ILE A 1 181 ? -10.274 4.309 20.520 1.00 92.31 181 ILE A C 1
ATOM 1416 O O . ILE A 1 181 ? -9.429 5.003 19.954 1.00 92.31 181 ILE A O 1
ATOM 1420 N N . ALA A 1 182 ? -10.765 3.197 19.968 1.00 95.12 182 ALA A N 1
ATOM 1421 C CA . ALA A 1 182 ? -10.308 2.687 18.679 1.00 95.12 182 ALA A CA 1
ATOM 1422 C C . ALA A 1 182 ? -10.450 3.734 17.561 1.00 95.12 182 ALA A C 1
ATOM 1424 O O . ALA A 1 182 ? -9.523 3.958 16.780 1.00 95.12 182 ALA A O 1
ATOM 1425 N N . ASN A 1 183 ? -11.593 4.422 17.517 1.00 95.00 183 ASN A N 1
ATOM 1426 C CA . ASN A 1 183 ? -11.884 5.459 16.536 1.00 95.00 183 ASN A CA 1
ATOM 1427 C C . ASN A 1 183 ? -10.973 6.688 16.722 1.00 95.00 183 ASN A C 1
ATOM 1429 O O . ASN A 1 183 ? -10.421 7.194 15.743 1.00 95.00 183 ASN A O 1
ATOM 1433 N N . GLN A 1 184 ? -10.723 7.121 17.964 1.00 95.44 184 GLN A N 1
ATOM 1434 C CA . GLN A 1 184 ? -9.756 8.190 18.244 1.00 95.44 184 GLN A CA 1
ATOM 1435 C C . GLN A 1 184 ? -8.337 7.823 17.787 1.00 95.44 184 GLN A C 1
ATOM 1437 O O . GLN A 1 184 ? -7.653 8.656 17.187 1.00 95.44 184 GLN A O 1
ATOM 1442 N N . MET A 1 185 ? -7.898 6.577 18.000 1.00 95.31 185 MET A N 1
ATOM 1443 C CA . MET A 1 185 ? -6.564 6.119 17.594 1.00 95.31 185 MET A CA 1
ATOM 1444 C C . MET A 1 185 ? -6.342 6.261 16.085 1.00 95.31 185 MET A C 1
ATOM 1446 O O . MET A 1 185 ? -5.333 6.835 15.671 1.00 95.31 185 MET A O 1
ATOM 1450 N N . VAL A 1 186 ? -7.295 5.815 15.261 1.00 96.88 186 VAL A N 1
ATOM 1451 C CA . VAL A 1 186 ? -7.178 5.810 13.785 1.00 96.88 186 VAL A CA 1
ATOM 1452 C C . VAL A 1 186 ? -7.464 7.171 13.125 1.00 96.88 186 VAL A C 1
ATOM 1454 O O . VAL A 1 186 ? -7.322 7.330 11.908 1.00 96.88 186 VAL A O 1
ATOM 1457 N N . HIS A 1 187 ? -7.840 8.172 13.925 1.00 96.50 187 HIS A N 1
ATOM 1458 C CA . HIS A 1 187 ? -7.956 9.578 13.518 1.00 96.50 187 HIS A CA 1
ATOM 1459 C C . HIS A 1 187 ? -6.907 10.482 14.181 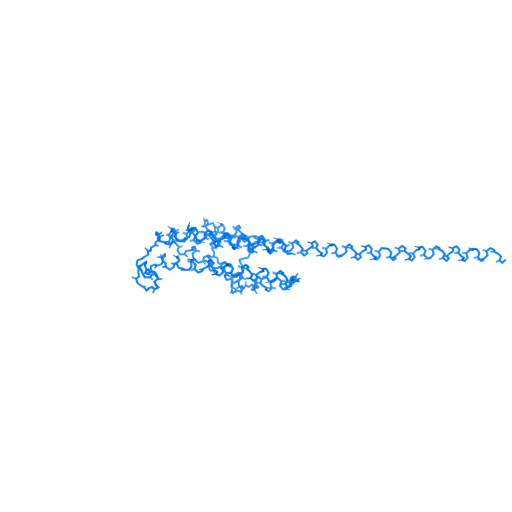1.00 96.50 187 HIS A C 1
ATOM 1461 O O . HIS A 1 187 ? -6.862 11.682 13.906 1.00 96.50 187 HIS A O 1
ATOM 1467 N N . SER A 1 188 ? -6.040 9.920 15.026 1.00 97.19 188 SER A N 1
ATOM 1468 C CA . SER A 1 188 ? -5.014 10.669 15.746 1.00 97.19 188 SER A CA 1
ATOM 1469 C C . SER A 1 188 ? -3.963 11.283 14.813 1.00 97.19 188 SER A C 1
ATOM 1471 O O . SER A 1 188 ? -3.679 10.783 13.720 1.00 97.19 188 SER A O 1
ATOM 1473 N N . ALA A 1 189 ? -3.305 12.349 15.280 1.00 97.69 189 ALA A N 1
ATOM 1474 C CA . ALA A 1 189 ? -2.174 12.955 14.575 1.00 97.69 189 ALA A CA 1
ATOM 1475 C C . ALA A 1 189 ? -1.023 11.954 14.343 1.00 97.69 189 ALA A C 1
ATOM 1477 O O . ALA A 1 189 ? -0.374 11.983 13.295 1.00 97.69 189 ALA A O 1
ATOM 1478 N N . MET A 1 190 ? -0.814 11.030 15.289 1.00 96.44 190 MET A N 1
ATOM 1479 C CA . MET A 1 190 ? 0.166 9.949 15.167 1.00 96.44 190 MET A CA 1
ATOM 1480 C C . MET A 1 190 ? -0.187 9.013 14.006 1.00 96.44 190 MET A C 1
ATOM 1482 O O . MET A 1 190 ? 0.647 8.776 13.133 1.00 96.44 190 MET A O 1
ATOM 1486 N N . TYR A 1 191 ? -1.435 8.538 13.944 1.00 96.88 191 TYR A N 1
ATOM 1487 C CA . TYR A 1 191 ? -1.896 7.674 12.855 1.00 96.88 191 TYR A CA 1
ATOM 1488 C C . TYR A 1 191 ? -1.777 8.368 11.494 1.00 96.88 191 TYR A C 1
ATOM 1490 O O . TYR A 1 191 ? -1.245 7.794 10.545 1.00 96.88 191 TYR A O 1
ATOM 1498 N N . ASN A 1 192 ? -2.181 9.638 11.405 1.00 97.19 192 ASN A N 1
ATOM 1499 C CA . ASN A 1 192 ? -2.065 10.414 10.169 1.00 97.19 192 ASN A CA 1
ATOM 1500 C C . ASN A 1 192 ? -0.600 10.614 9.739 1.00 97.19 192 ASN A C 1
ATOM 1502 O O . ASN A 1 192 ? -0.300 10.553 8.547 1.00 97.19 192 ASN A O 1
ATOM 1506 N N . THR A 1 193 ? 0.325 10.774 10.691 1.00 98.12 193 THR A N 1
ATOM 1507 C CA . THR A 1 193 ? 1.770 10.835 10.414 1.00 98.12 193 THR A CA 1
ATOM 1508 C C . THR A 1 193 ? 2.296 9.509 9.864 1.00 98.12 193 THR A C 1
ATOM 1510 O O . THR A 1 193 ? 3.002 9.494 8.854 1.00 98.12 193 THR A O 1
ATOM 1513 N N . LEU A 1 194 ? 1.930 8.383 10.482 1.00 97.75 194 LEU A N 1
ATOM 1514 C CA . LEU A 1 194 ? 2.320 7.052 10.006 1.00 97.75 194 LEU A CA 1
ATOM 1515 C C . LEU A 1 194 ? 1.753 6.767 8.610 1.00 97.75 194 LEU A C 1
ATOM 1517 O O . LEU A 1 194 ? 2.484 6.302 7.734 1.00 97.75 194 LEU A O 1
ATOM 1521 N N . LYS A 1 195 ? 0.493 7.139 8.362 1.00 96.94 195 LYS A N 1
ATOM 1522 C CA . LYS A 1 195 ? -0.135 7.039 7.042 1.00 96.94 195 LYS A CA 1
ATOM 1523 C C . LYS A 1 195 ? 0.582 7.901 5.994 1.00 96.94 195 LYS A C 1
ATOM 1525 O O . LYS A 1 195 ? 0.817 7.444 4.874 1.00 96.94 195 LYS A O 1
ATOM 1530 N N . ALA A 1 196 ? 0.986 9.123 6.348 1.00 97.00 196 ALA A N 1
ATOM 1531 C CA . ALA A 1 196 ? 1.774 9.980 5.462 1.00 97.00 196 ALA A CA 1
ATOM 1532 C C . ALA A 1 196 ? 3.154 9.372 5.152 1.00 97.00 196 ALA A C 1
ATOM 1534 O O . ALA A 1 196 ? 3.621 9.442 4.016 1.00 97.00 196 ALA A O 1
ATOM 1535 N N . ASN A 1 197 ? 3.793 8.728 6.134 1.00 97.00 197 ASN A N 1
ATOM 1536 C CA . ASN A 1 197 ? 5.057 8.018 5.935 1.00 97.00 197 ASN A CA 1
ATOM 1537 C C . ASN A 1 197 ? 4.904 6.812 5.001 1.00 97.00 197 ASN A C 1
ATOM 1539 O O . ASN A 1 197 ? 5.731 6.639 4.108 1.00 97.00 197 ASN A O 1
ATOM 1543 N N . GLN A 1 198 ? 3.836 6.027 5.159 1.00 96.44 198 GLN A N 1
ATOM 1544 C CA . GLN A 1 198 ? 3.511 4.924 4.253 1.00 96.44 198 GLN A CA 1
ATOM 1545 C C . GLN A 1 198 ? 3.263 5.427 2.827 1.00 96.44 198 GLN A C 1
ATOM 1547 O O . GLN A 1 198 ? 3.848 4.900 1.885 1.00 96.44 198 GLN A O 1
ATOM 1552 N N . SER A 1 199 ? 2.471 6.491 2.674 1.00 95.38 199 SER A N 1
ATOM 1553 C CA . SER A 1 199 ? 2.193 7.100 1.366 1.00 95.38 199 SER A CA 1
ATOM 1554 C C . SER A 1 199 ? 3.479 7.572 0.686 1.00 95.38 199 SER A C 1
ATOM 1556 O O . SER A 1 199 ? 3.702 7.289 -0.487 1.00 95.38 199 SER A O 1
ATOM 1558 N N . ARG A 1 200 ? 4.376 8.218 1.443 1.00 95.56 200 ARG A N 1
ATOM 1559 C CA . ARG A 1 200 ? 5.686 8.649 0.941 1.00 95.56 200 ARG A CA 1
ATOM 1560 C C . ARG A 1 200 ? 6.555 7.473 0.506 1.00 95.56 200 ARG A C 1
ATOM 1562 O O . ARG A 1 200 ? 7.187 7.571 -0.537 1.00 95.56 200 ARG A O 1
ATOM 1569 N N . ALA A 1 201 ? 6.588 6.385 1.275 1.00 95.62 201 ALA A N 1
ATOM 1570 C CA . ALA A 1 201 ? 7.353 5.194 0.909 1.00 95.62 201 ALA A CA 1
ATOM 1571 C C . ALA A 1 201 ? 6.867 4.603 -0.426 1.00 95.62 201 ALA A C 1
ATOM 1573 O O . ALA A 1 201 ? 7.684 4.253 -1.274 1.00 95.62 201 ALA A O 1
ATOM 1574 N N . VAL A 1 202 ? 5.548 4.575 -0.656 1.00 93.69 202 VAL A N 1
ATOM 1575 C CA . VAL A 1 202 ? 4.982 4.153 -1.948 1.00 93.69 202 VAL A CA 1
ATOM 1576 C C . VAL A 1 202 ? 5.360 5.134 -3.062 1.00 93.69 202 VAL A C 1
ATOM 1578 O O . VAL A 1 202 ? 5.761 4.705 -4.138 1.00 93.69 202 VAL A O 1
ATOM 1581 N N . SER A 1 203 ? 5.328 6.447 -2.812 1.00 92.12 203 SER A N 1
ATOM 1582 C CA . SER A 1 203 ? 5.776 7.442 -3.800 1.00 92.12 203 SER A CA 1
ATOM 1583 C C . SER A 1 203 ? 7.264 7.329 -4.152 1.00 92.12 203 SER A C 1
ATOM 1585 O O . SER A 1 203 ? 7.637 7.626 -5.282 1.00 92.12 203 SER A O 1
ATOM 1587 N N . VAL A 1 204 ? 8.117 6.895 -3.219 1.00 91.75 204 VAL A N 1
ATOM 1588 C CA . VAL A 1 204 ? 9.534 6.617 -3.507 1.00 91.75 204 VAL A CA 1
ATOM 1589 C C . VAL A 1 204 ? 9.664 5.434 -4.466 1.00 91.75 204 VAL A C 1
ATOM 1591 O O . VAL A 1 204 ? 10.432 5.531 -5.416 1.00 91.75 204 VAL A O 1
ATOM 1594 N N . LEU A 1 205 ? 8.871 4.372 -4.284 1.00 89.88 205 LEU A N 1
ATOM 1595 C CA . LEU A 1 205 ? 8.822 3.240 -5.219 1.00 89.88 205 LEU A CA 1
ATOM 1596 C C . LEU A 1 205 ? 8.332 3.654 -6.621 1.00 89.88 205 LEU A C 1
ATOM 1598 O O . LEU A 1 205 ? 8.816 3.133 -7.614 1.00 89.88 205 LEU A O 1
ATOM 1602 N N . MET A 1 206 ? 7.434 4.641 -6.727 1.00 86.38 206 MET A N 1
ATOM 1603 C CA . MET A 1 206 ? 7.020 5.200 -8.029 1.00 86.38 206 MET A CA 1
ATOM 1604 C C . MET A 1 206 ? 8.138 5.962 -8.753 1.00 86.38 206 MET A C 1
ATOM 1606 O O . MET A 1 206 ? 8.043 6.195 -9.960 1.00 86.38 206 MET A O 1
ATOM 1610 N N . ALA A 1 207 ? 9.124 6.456 -8.001 1.00 84.81 207 ALA A N 1
ATOM 1611 C CA . ALA A 1 207 ? 10.170 7.342 -8.496 1.00 84.81 207 ALA A CA 1
ATOM 1612 C C . ALA A 1 207 ? 11.479 6.616 -8.845 1.00 84.81 207 ALA A C 1
ATOM 1614 O O . ALA A 1 207 ? 12.313 7.218 -9.523 1.00 84.81 207 ALA A O 1
ATOM 1615 N N . THR A 1 208 ? 11.657 5.374 -8.381 1.00 79.12 208 THR A N 1
ATOM 1616 C CA . THR A 1 208 ? 12.761 4.480 -8.774 1.00 79.12 208 THR A CA 1
ATOM 1617 C C . THR A 1 208 ? 12.582 3.982 -10.198 1.00 79.12 208 THR A C 1
ATOM 1619 O O . THR A 1 208 ? 13.587 4.014 -10.940 1.00 79.12 208 THR A O 1
#

pLDDT: mean 90.2, std 7.27, range [57.31, 98.12]

Secondary structure (DSSP, 8-state):
-HHHHHHHHHHHHHHHHHHHHHHHHHHHHHHHHHHHHHHHHHHHHHHHHHHHHHHHHHHHHHHHHHHHH--HHHHHHHHHHHHHHTTSSPPPSSS-HHHHHHHHHTTSS-----SSS----HHHHHHHTT--HHHHHHHHHHHHHHHHHHHHHHHHHHHHHT-B-TTT--B-SSPPP-HHHHHHHHHSHHHHHHHHHHHHHHHHHHH-

Foldseek 3Di:
DVVVVVVVVVVVVVVVVVVVVVVVVVVVVVVVVVVVVVVVLLVVLLVLLVVVLLLLVLLLVLLLVCLQPVDCVSVVVNVQSVCQQQLVFPDDPDPDNNVVVVCCVVVVDPDDTDPDDGRDHPLRVCVVSPHDPQLVVLVVQLVVLVVVLVVLSVLLNQLQVQQADPVVRHGHDDGDRHSVVSNCSSVDPVNVVSSVSSNVSSVSSSVD